Protein AF-A0AAE1XCC2-F1 (afdb_monomer_lite)

InterPro domains:
  IPR003653 Ulp1 protease family, C-terminal catalytic domain [PF02902] (139-234)
  IPR003653 Ulp1 protease family, C-terminal catalytic domain [PS50600] (73-233)
  IPR038765 Papain-like cysteine peptidase superfamily [SSF54001] (73-277)
  IPR044613 NEDD8-specific protease 1/2-like [PTHR46468] (67-279)

Sequence (280 aa):
MNIWGRKIYFADYIRSGFEALSIVLSATFPHFLSDSYNCCLFLDMCSLLVSSAKDLALHGRTSKAESCTSKQQSYWLTDLDILSGPYFLNDRIIELYFSYLTSCYPSEDILLIPPSIAFWIKECPDISSLKDFVKPLHLPRRKLIIFPINDNADVSMAEGGSHWSLLAFERNANVFVHHDSSGGINSAHAKRVYRAVISYTASDAKYVECSSTPRQENGYDCGLYVTAIARVICEWYQNDGPKGTDDLWFAAIKEQITPSHVSKMRNDILELVRSLMSKQ

Foldseek 3Di:
DDDDDPDDVVVVLVVVLVVLVVVLCVLQCVPCCVDPVSVVVVVVVVVVVVVVVVVPDDDDDDVVVVVVVVVVVVVVVVLLVQLVDLAARFQSLLQSLLSVLCSVQVDPQEEEARQSLLVCLLQVPDLVVLCVSCVVVQQQRHQKYKYWFFPDNDPVDDRDGQAIWMWMAGQVLLEIETAFLAFCPRVVSSVSSCVSCCVVHPVPRYYYYDPLHHHAPDRHLRSLSSSLVVNLQSVCCRPPNPPDSPDHSSVVNNVQDDNVNSNCVSVVSSVVVVVSVVSD

Secondary structure (DSSP, 8-state):
-----SSHHHHHHHHHHHHHHHHHHHHH-TTGGG-HHHHHHHHHHHHHHHHHHHTT--S--SHHHHHHHHHHHHHHHHHHHGGGTT----HHHHHHHHHHHHHHS--TTEEE--HHHHHHHHH-S-HHHHHHHHGGGTTTT-SEEEEEEE----TT-TT--S-EEEEEEETTTTEEEEE-TTSSTTHHHHHHHHHHHHHHH-TTPEEEE-TTPPPPSSSS-HHHHHHHHHHHHHHHHHHT--SSSS--THHHHHHH--HHHHHHHHHHHHHHHHHHHTT-

Structure (mmCIF, N/CA/C/O backbone):
data_AF-A0AAE1XCC2-F1
#
_entry.id   AF-A0AAE1XCC2-F1
#
loop_
_atom_site.group_PDB
_atom_site.id
_atom_site.type_symbol
_atom_site.label_atom_id
_atom_site.label_alt_id
_atom_site.label_comp_id
_atom_site.label_asym_id
_atom_site.label_entity_id
_atom_site.label_seq_id
_atom_site.pdbx_PDB_ins_code
_atom_site.Cartn_x
_atom_site.Cartn_y
_atom_site.Cartn_z
_atom_site.occupancy
_atom_site.B_iso_or_equiv
_atom_site.auth_seq_id
_atom_site.auth_comp_id
_atom_site.auth_asym_id
_atom_site.auth_atom_id
_atom_site.pdbx_PDB_model_num
ATOM 1 N N . MET A 1 1 ? 14.420 -39.218 -12.041 1.00 27.70 1 MET A N 1
ATOM 2 C CA . MET A 1 1 ? 15.646 -39.376 -11.234 1.00 27.70 1 MET A CA 1
ATOM 3 C C . MET A 1 1 ? 16.112 -37.976 -10.866 1.00 27.70 1 MET A C 1
ATOM 5 O O . MET A 1 1 ? 16.276 -37.150 -11.751 1.00 27.70 1 MET A O 1
ATOM 9 N N . ASN A 1 2 ? 16.118 -37.692 -9.566 1.00 29.23 2 ASN A N 1
ATOM 10 C CA . ASN A 1 2 ? 16.210 -36.363 -8.958 1.00 29.23 2 ASN A CA 1
ATOM 11 C C . ASN A 1 2 ? 17.591 -35.725 -9.126 1.00 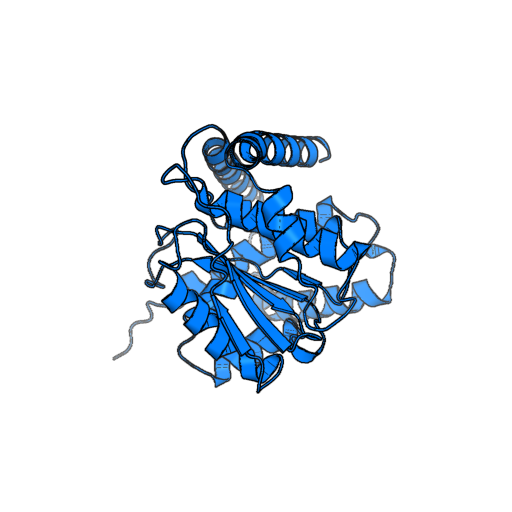29.23 2 ASN A C 1
ATOM 13 O O . ASN A 1 2 ? 18.585 -36.381 -8.829 1.00 29.23 2 ASN A O 1
ATOM 17 N N . ILE A 1 3 ? 17.639 -34.430 -9.456 1.00 22.38 3 ILE A N 1
ATOM 18 C CA . ILE A 1 3 ? 18.789 -33.567 -9.155 1.00 22.38 3 ILE A CA 1
ATOM 19 C C . ILE A 1 3 ? 18.259 -32.248 -8.578 1.00 22.38 3 ILE A C 1
ATOM 21 O O . ILE A 1 3 ? 17.428 -31.557 -9.162 1.00 22.38 3 ILE A O 1
ATOM 25 N N . TRP A 1 4 ? 18.708 -31.976 -7.361 1.00 23.94 4 TRP A N 1
ATOM 26 C CA . TRP A 1 4 ? 18.334 -30.896 -6.461 1.00 23.94 4 TRP A CA 1
ATOM 27 C C . TRP A 1 4 ? 18.784 -29.522 -6.978 1.00 23.94 4 TRP A C 1
ATOM 29 O O . TRP A 1 4 ? 19.972 -29.223 -6.931 1.00 23.94 4 TRP A O 1
ATOM 39 N N . GLY A 1 5 ? 17.853 -28.669 -7.423 1.00 25.73 5 GLY A N 1
ATOM 40 C CA . GLY A 1 5 ? 18.210 -27.365 -8.011 1.00 25.73 5 GLY A CA 1
ATOM 41 C C . GLY A 1 5 ? 17.351 -26.150 -7.640 1.00 25.73 5 GLY A C 1
ATOM 42 O O . GLY A 1 5 ? 17.530 -25.106 -8.252 1.00 25.73 5 GLY A O 1
ATOM 43 N N . ARG A 1 6 ? 16.405 -26.225 -6.689 1.00 30.14 6 ARG A N 1
ATOM 44 C CA . ARG A 1 6 ? 15.471 -25.101 -6.417 1.00 30.14 6 ARG A CA 1
ATOM 45 C C . ARG A 1 6 ? 15.066 -24.926 -4.945 1.00 30.14 6 ARG A C 1
ATOM 47 O O . ARG A 1 6 ? 13.883 -24.888 -4.632 1.00 30.14 6 ARG A O 1
ATOM 54 N N . LYS A 1 7 ? 16.028 -24.834 -4.020 1.00 25.28 7 LYS A N 1
ATOM 55 C CA . LYS A 1 7 ? 15.740 -24.478 -2.607 1.00 25.28 7 LYS A CA 1
ATOM 56 C C . LYS A 1 7 ? 16.524 -23.281 -2.052 1.00 25.28 7 LYS A C 1
ATOM 58 O O . LYS A 1 7 ? 16.228 -22.852 -0.947 1.00 25.28 7 LYS A O 1
ATOM 63 N N . ILE A 1 8 ? 17.482 -22.726 -2.796 1.00 28.81 8 ILE A N 1
ATOM 64 C CA . ILE A 1 8 ? 18.438 -21.749 -2.240 1.00 28.81 8 ILE A CA 1
ATOM 65 C C . ILE A 1 8 ? 17.887 -20.308 -2.263 1.00 28.81 8 ILE A C 1
ATOM 67 O O . ILE A 1 8 ? 18.024 -19.595 -1.278 1.00 28.81 8 ILE A O 1
ATOM 71 N N . TYR A 1 9 ? 17.131 -19.911 -3.291 1.00 35.62 9 TYR A N 1
ATOM 72 C CA . TYR A 1 9 ? 16.679 -18.516 -3.439 1.00 35.62 9 TYR A CA 1
ATOM 73 C C . TYR A 1 9 ? 15.636 -18.045 -2.406 1.00 35.62 9 TYR A C 1
ATOM 75 O O . TYR A 1 9 ? 15.618 -16.875 -2.042 1.00 35.62 9 TYR A O 1
ATOM 83 N N . PHE A 1 10 ? 14.793 -18.943 -1.885 1.00 34.97 10 PHE A N 1
ATOM 84 C CA . PHE A 1 10 ? 13.753 -18.582 -0.909 1.00 34.97 10 PHE A CA 1
ATOM 85 C C . PHE A 1 10 ? 14.328 -18.296 0.486 1.00 34.97 10 PHE A C 1
ATOM 87 O O . PHE A 1 10 ? 13.874 -17.386 1.175 1.00 34.97 10 PHE A O 1
ATOM 94 N N . ALA A 1 11 ? 15.360 -19.045 0.890 1.00 29.45 11 ALA A N 1
ATOM 95 C CA . ALA A 1 11 ? 16.035 -18.827 2.165 1.00 29.45 11 ALA A CA 1
ATOM 96 C C . ALA A 1 11 ? 16.808 -17.501 2.169 1.00 29.45 11 ALA A C 1
ATOM 98 O O . ALA A 1 11 ? 16.782 -16.801 3.175 1.00 29.45 11 ALA A O 1
ATOM 99 N N . ASP A 1 12 ? 17.427 -17.127 1.046 1.00 32.91 12 ASP A N 1
ATOM 100 C CA . ASP A 1 12 ? 18.158 -15.862 0.917 1.00 32.91 12 ASP A CA 1
ATOM 101 C C . ASP A 1 12 ? 17.214 -14.643 0.864 1.00 32.91 12 ASP A C 1
ATOM 103 O O . ASP A 1 12 ? 17.524 -13.607 1.450 1.00 32.91 12 ASP A O 1
ATOM 107 N N . TYR A 1 13 ? 16.024 -14.782 0.262 1.00 35.38 13 TYR A N 1
ATOM 108 C CA . TYR A 1 13 ? 14.991 -13.733 0.237 1.00 35.38 13 TYR A CA 1
ATOM 109 C C . TYR A 1 13 ? 14.378 -13.476 1.625 1.00 35.38 13 TYR A C 1
ATOM 111 O O . TYR A 1 13 ? 14.283 -12.333 2.071 1.00 35.38 13 TYR A O 1
ATOM 119 N N . ILE A 1 14 ? 14.047 -14.548 2.357 1.00 36.34 14 ILE A N 1
ATOM 120 C CA . ILE A 1 14 ? 13.605 -14.483 3.759 1.00 36.34 14 ILE A CA 1
ATOM 121 C C . ILE A 1 14 ? 14.726 -13.896 4.631 1.00 36.34 14 ILE A C 1
ATOM 123 O O . ILE A 1 14 ? 14.497 -12.966 5.398 1.00 36.34 14 ILE A O 1
ATOM 127 N N . ARG A 1 15 ? 15.963 -14.378 4.484 1.00 34.25 15 ARG A N 1
ATOM 128 C CA . ARG A 1 15 ? 17.111 -13.907 5.270 1.00 34.25 15 ARG A CA 1
ATOM 129 C C . ARG A 1 15 ? 17.403 -12.421 5.064 1.00 34.25 15 ARG A C 1
ATOM 131 O O . ARG A 1 15 ? 17.670 -11.737 6.045 1.00 34.25 15 ARG A O 1
ATOM 138 N N . SER A 1 16 ? 17.297 -11.916 3.834 1.00 39.81 16 SER A N 1
ATOM 139 C CA . SER A 1 16 ? 17.490 -10.492 3.533 1.00 39.81 16 SER A CA 1
ATOM 140 C C . SER A 1 16 ? 16.445 -9.605 4.220 1.00 39.81 16 SER A C 1
ATOM 142 O O . SER A 1 16 ? 16.810 -8.569 4.771 1.00 39.81 16 SER A O 1
ATOM 144 N N . GLY A 1 17 ? 15.169 -10.015 4.237 1.00 40.47 17 GLY A N 1
ATOM 145 C CA . GLY A 1 17 ? 14.106 -9.287 4.945 1.00 40.47 17 GLY A CA 1
ATOM 146 C C . GLY A 1 17 ? 14.252 -9.353 6.471 1.00 40.47 17 GLY A C 1
ATOM 147 O O . GLY A 1 17 ? 14.104 -8.350 7.163 1.00 40.47 17 GLY A O 1
ATOM 148 N N . PHE A 1 18 ? 14.635 -10.512 7.017 1.00 39.81 18 PHE A N 1
ATOM 149 C CA . PHE A 1 18 ? 14.846 -10.680 8.460 1.00 39.81 18 PHE A CA 1
ATOM 150 C C . PHE A 1 18 ? 16.089 -9.940 8.986 1.00 39.81 18 PHE A C 1
ATOM 152 O O . PHE A 1 18 ? 16.044 -9.385 10.084 1.00 39.81 18 PHE A O 1
ATOM 159 N N . GLU A 1 19 ? 17.189 -9.891 8.226 1.00 38.03 19 GLU A N 1
ATOM 160 C CA . GLU A 1 19 ? 18.386 -9.127 8.608 1.00 38.03 19 GLU A CA 1
ATOM 161 C C . GLU A 1 19 ? 18.141 -7.609 8.497 1.00 38.03 19 GLU A C 1
ATOM 163 O O . GLU A 1 19 ? 18.561 -6.867 9.385 1.00 38.03 19 GLU A O 1
ATOM 168 N N . ALA A 1 20 ? 17.380 -7.145 7.497 1.00 37.56 20 ALA A N 1
ATOM 169 C CA . ALA A 1 20 ? 16.953 -5.746 7.400 1.00 37.56 20 ALA A CA 1
ATOM 170 C C . ALA A 1 20 ? 16.062 -5.332 8.587 1.00 37.56 20 ALA A C 1
ATOM 172 O O . ALA A 1 20 ? 16.316 -4.305 9.219 1.00 37.56 20 ALA A O 1
ATOM 173 N N . LEU A 1 21 ? 15.093 -6.173 8.969 1.00 36.50 21 LEU A N 1
ATOM 174 C CA . LEU A 1 21 ? 14.223 -5.939 10.126 1.00 36.50 21 LEU A CA 1
ATOM 175 C C . LEU A 1 21 ? 15.010 -5.938 11.451 1.00 36.50 21 LEU A C 1
ATOM 177 O O . LEU A 1 21 ? 14.773 -5.098 12.318 1.00 36.50 21 LEU A O 1
ATOM 181 N N . SER A 1 22 ? 15.997 -6.830 11.595 1.00 36.00 22 SER A N 1
ATOM 182 C CA . SER A 1 22 ? 16.879 -6.882 12.768 1.00 36.00 22 SER A CA 1
ATOM 183 C C . SER A 1 22 ? 17.756 -5.633 12.900 1.00 36.00 22 SER A C 1
ATOM 185 O O . SER A 1 22 ? 17.983 -5.168 14.017 1.00 36.00 22 SER A O 1
ATOM 187 N N . ILE A 1 23 ? 18.253 -5.078 11.791 1.00 38.34 23 ILE A N 1
ATOM 188 C CA . ILE A 1 23 ? 19.101 -3.875 11.789 1.00 38.34 23 ILE A CA 1
ATOM 189 C C . ILE A 1 23 ? 18.271 -2.628 12.121 1.00 38.34 23 ILE A C 1
ATOM 191 O O . ILE A 1 23 ? 18.689 -1.814 12.944 1.00 38.34 23 ILE A O 1
ATOM 195 N N . VAL A 1 24 ? 17.068 -2.509 11.551 1.00 36.28 24 VAL A N 1
ATOM 196 C CA . VAL A 1 24 ? 16.165 -1.373 11.795 1.00 36.28 24 VAL A CA 1
ATOM 197 C C . VAL A 1 24 ? 15.632 -1.379 13.231 1.00 36.28 24 VAL A C 1
ATOM 199 O O . VAL A 1 24 ? 15.627 -0.336 13.885 1.00 36.28 24 VAL A O 1
ATOM 202 N N . LEU A 1 25 ? 15.258 -2.537 13.779 1.00 34.22 25 LEU A N 1
ATOM 203 C CA . LEU A 1 25 ? 14.781 -2.632 15.166 1.00 34.22 25 LEU A CA 1
ATOM 204 C C . LEU A 1 25 ? 15.894 -2.354 16.189 1.00 34.22 25 LEU A C 1
ATOM 206 O O . LEU A 1 25 ? 15.653 -1.656 17.174 1.00 34.22 25 LEU A O 1
ATOM 210 N N . SER A 1 26 ? 17.123 -2.811 15.920 1.00 37.00 26 SER A N 1
ATOM 211 C CA . SER A 1 26 ? 18.283 -2.553 16.793 1.00 37.00 26 SER A CA 1
ATOM 212 C C . SER A 1 26 ? 18.703 -1.079 16.803 1.00 37.00 26 SER A C 1
ATOM 214 O O . SER A 1 26 ? 19.179 -0.583 17.821 1.00 37.00 26 SER A O 1
ATOM 216 N N . ALA A 1 27 ? 18.517 -0.372 15.684 1.00 36.09 27 ALA A N 1
ATOM 217 C CA . ALA A 1 27 ? 18.861 1.043 15.553 1.00 36.09 27 ALA A CA 1
ATOM 218 C C . ALA A 1 27 ? 17.778 1.991 16.102 1.00 36.09 27 ALA A C 1
ATOM 220 O O . ALA A 1 27 ? 18.092 3.111 16.499 1.00 36.09 27 ALA A O 1
ATOM 221 N N . THR A 1 28 ? 16.511 1.560 16.133 1.00 33.84 28 THR A N 1
ATOM 222 C CA . THR A 1 28 ? 15.377 2.448 16.454 1.00 33.84 28 THR A CA 1
ATOM 223 C C . THR A 1 28 ? 14.918 2.338 17.915 1.00 33.84 28 THR A C 1
ATOM 225 O O . THR A 1 28 ? 14.395 3.307 18.458 1.00 33.84 28 THR A O 1
ATOM 228 N N . PHE A 1 29 ? 15.155 1.206 18.595 1.00 36.56 29 PHE A N 1
ATOM 229 C CA . PHE A 1 29 ? 14.724 1.011 19.986 1.00 36.56 29 PHE A CA 1
ATOM 230 C C . PHE A 1 29 ? 15.809 0.371 20.877 1.00 36.56 29 PHE A C 1
ATOM 232 O O . PHE A 1 29 ? 15.717 -0.812 21.213 1.00 36.56 29 PHE A O 1
ATOM 239 N N . PRO A 1 30 ? 16.798 1.140 21.373 1.00 37.31 30 PRO A N 1
ATOM 240 C CA . PRO A 1 30 ? 17.795 0.621 22.319 1.00 37.31 30 PRO A CA 1
ATOM 241 C C . PRO A 1 30 ? 17.185 0.153 23.657 1.00 37.31 30 PRO A C 1
ATOM 243 O O . PRO A 1 30 ? 17.797 -0.637 24.373 1.00 37.31 30 PRO A O 1
ATOM 246 N N . HIS A 1 31 ? 15.959 0.586 23.980 1.00 36.62 31 HIS A N 1
ATOM 247 C CA . HIS A 1 31 ? 15.223 0.193 25.188 1.00 36.62 31 HIS A CA 1
ATOM 248 C C . HIS A 1 31 ? 14.167 -0.908 24.970 1.00 36.62 31 HIS A C 1
ATOM 250 O O . HIS A 1 31 ? 13.568 -1.358 25.940 1.00 36.62 31 HIS A O 1
ATOM 256 N N . PHE A 1 32 ? 13.969 -1.430 23.749 1.00 34.25 32 PHE A N 1
ATOM 257 C CA . PHE A 1 32 ? 13.065 -2.581 23.529 1.00 34.25 32 PHE A CA 1
ATOM 258 C C . PHE A 1 32 ? 13.530 -3.845 24.278 1.00 34.25 32 PHE A C 1
ATOM 260 O O . PHE A 1 32 ? 12.746 -4.745 24.563 1.00 34.25 32 PHE A O 1
ATOM 267 N N . LEU A 1 33 ? 14.819 -3.888 24.627 1.00 36.56 33 LEU A N 1
ATOM 268 C CA . LEU A 1 33 ? 15.466 -4.957 25.383 1.00 36.56 33 LEU A CA 1
ATOM 269 C C . LEU A 1 33 ? 15.285 -4.846 26.908 1.00 36.56 33 LEU A C 1
ATOM 271 O O . LEU A 1 33 ? 15.743 -5.739 27.619 1.00 36.56 33 LEU A O 1
ATOM 275 N N . SER A 1 34 ? 14.644 -3.792 27.436 1.00 33.03 34 SER A N 1
ATOM 276 C CA . SER A 1 34 ? 14.437 -3.653 28.888 1.00 33.03 34 SER A CA 1
ATOM 277 C C . SER A 1 34 ? 13.138 -4.272 29.404 1.00 33.03 34 SER A C 1
ATOM 279 O O . SER A 1 34 ? 13.005 -4.440 30.614 1.00 33.03 34 SER A O 1
ATOM 281 N N . ASP A 1 35 ? 12.201 -4.642 28.524 1.00 33.22 35 ASP A N 1
ATOM 282 C CA . ASP A 1 35 ? 10.957 -5.306 28.923 1.00 33.22 35 ASP A CA 1
ATOM 283 C C . ASP A 1 35 ? 11.080 -6.830 28.796 1.00 33.22 35 ASP A C 1
ATOM 285 O O . ASP A 1 35 ? 11.068 -7.417 27.710 1.00 33.22 35 ASP A O 1
ATOM 289 N N . SER A 1 36 ? 11.209 -7.480 29.954 1.00 34.19 36 SER A N 1
ATOM 290 C CA . SER A 1 36 ? 11.477 -8.920 30.106 1.00 34.19 36 SER A CA 1
ATOM 291 C C . SER A 1 36 ? 10.480 -9.844 29.387 1.00 34.19 36 SER A C 1
ATOM 293 O O . SER A 1 36 ? 10.844 -10.961 29.024 1.00 34.19 36 SER A O 1
ATOM 295 N N . TYR A 1 37 ? 9.259 -9.380 29.104 1.00 33.31 37 TYR A N 1
ATOM 296 C CA . TYR A 1 37 ? 8.235 -10.157 28.394 1.00 33.31 37 TYR A CA 1
ATOM 297 C C . TYR A 1 37 ? 8.391 -10.139 26.862 1.00 33.31 37 TYR A C 1
ATOM 299 O O . TYR A 1 37 ? 8.194 -11.174 26.223 1.00 33.31 37 TYR A O 1
ATOM 307 N N . ASN A 1 38 ? 8.809 -9.015 26.267 1.00 33.53 38 ASN A N 1
ATOM 308 C CA . ASN A 1 38 ? 9.037 -8.908 24.816 1.00 33.53 38 ASN A CA 1
ATOM 309 C C . ASN A 1 38 ? 10.391 -9.501 24.399 1.00 33.53 38 ASN A C 1
ATOM 311 O O . ASN A 1 38 ? 10.525 -10.039 23.300 1.00 33.53 38 ASN A O 1
ATOM 315 N N . CYS A 1 39 ? 11.370 -9.480 25.308 1.00 30.86 39 CYS A N 1
ATOM 316 C CA . CYS A 1 39 ? 12.681 -10.086 25.099 1.00 30.86 39 CYS A CA 1
ATOM 317 C C . CYS A 1 39 ? 12.592 -11.620 24.991 1.00 30.86 39 CYS A C 1
ATOM 319 O O . CYS A 1 39 ? 13.207 -12.201 24.103 1.00 30.86 39 CYS A O 1
ATOM 321 N N . CYS A 1 40 ? 11.765 -12.285 25.809 1.00 29.16 40 CYS A N 1
ATOM 322 C CA . CYS A 1 40 ? 11.604 -13.744 25.755 1.00 29.16 40 CYS A CA 1
ATOM 323 C C . CYS A 1 40 ? 10.880 -14.225 24.489 1.00 29.16 40 CYS A C 1
ATOM 325 O O . CYS A 1 40 ? 11.325 -15.185 23.877 1.00 29.16 40 CYS A O 1
ATOM 327 N N . LEU A 1 41 ? 9.829 -13.535 24.028 1.00 34.44 41 LEU A N 1
ATOM 328 C CA . LEU A 1 41 ? 9.127 -13.903 22.789 1.00 34.44 41 LEU A CA 1
ATOM 329 C C . LEU A 1 41 ? 10.000 -13.709 21.539 1.00 34.44 41 LEU A C 1
ATOM 331 O O . LEU A 1 41 ? 9.988 -14.552 20.643 1.00 34.44 41 LEU A O 1
ATOM 335 N N . PHE A 1 42 ? 10.794 -12.635 21.493 1.00 37.09 42 PHE A N 1
ATOM 336 C CA . PHE A 1 42 ? 11.747 -12.382 20.411 1.00 37.09 42 PHE A CA 1
ATOM 337 C C . PHE A 1 42 ? 12.937 -13.353 20.460 1.00 37.09 42 PHE A C 1
ATOM 339 O O . PHE A 1 42 ? 13.308 -13.915 19.433 1.00 37.09 42 PHE A O 1
ATOM 346 N N . LEU A 1 43 ? 13.487 -13.635 21.648 1.00 34.84 43 LEU A N 1
ATOM 347 C CA . LEU A 1 43 ? 14.558 -14.618 21.832 1.00 34.84 43 LEU A CA 1
ATOM 348 C C . LEU A 1 43 ? 14.090 -16.057 21.610 1.00 34.84 43 LEU A C 1
ATOM 350 O O . LEU A 1 43 ? 14.899 -16.848 21.149 1.00 34.84 43 LEU A O 1
ATOM 354 N N . ASP A 1 44 ? 12.828 -16.407 21.856 1.00 32.50 44 ASP A N 1
ATOM 355 C CA . ASP A 1 44 ? 12.277 -17.733 21.548 1.00 32.50 44 ASP A CA 1
ATOM 356 C C . ASP A 1 44 ? 12.019 -17.903 20.048 1.00 32.50 44 ASP A C 1
ATOM 358 O O . ASP A 1 44 ? 12.327 -18.951 19.476 1.00 32.50 44 ASP A O 1
ATOM 362 N N . MET A 1 45 ? 11.567 -16.845 19.366 1.00 33.66 45 MET A N 1
ATOM 363 C CA . MET A 1 45 ? 11.431 -16.844 17.907 1.00 33.66 45 MET A CA 1
ATOM 364 C C . MET A 1 45 ? 12.805 -16.881 17.217 1.00 33.66 45 MET A C 1
ATOM 366 O O . MET A 1 45 ? 13.009 -17.633 16.263 1.00 33.66 45 MET A O 1
ATOM 370 N N . CYS A 1 46 ? 13.785 -16.144 17.748 1.00 32.69 46 CYS A N 1
ATOM 371 C CA . CYS A 1 46 ? 15.172 -16.196 17.303 1.00 32.69 46 CYS A CA 1
ATOM 372 C C . CYS A 1 46 ? 15.872 -17.505 17.705 1.00 32.69 46 CYS A C 1
ATOM 374 O O . CYS A 1 46 ? 16.663 -18.004 16.916 1.00 32.69 46 CYS A O 1
ATOM 376 N N . SER A 1 47 ? 15.607 -18.107 18.869 1.00 31.33 47 SER A N 1
ATOM 377 C CA . SER A 1 47 ? 16.297 -19.322 19.338 1.00 31.33 47 SER A CA 1
ATOM 378 C C . SER A 1 47 ? 15.782 -20.590 18.661 1.00 31.33 47 SER A C 1
ATOM 380 O O . SER A 1 47 ? 16.597 -21.450 18.325 1.00 31.33 47 SER A O 1
ATOM 382 N N . LEU A 1 48 ? 14.485 -20.674 18.347 1.00 32.97 48 LEU A N 1
ATOM 383 C CA . LEU A 1 48 ? 13.920 -21.760 17.539 1.00 32.97 48 LEU A CA 1
ATOM 384 C C . LEU A 1 48 ? 14.430 -21.716 16.086 1.00 32.97 48 LEU A C 1
ATOM 386 O O . LEU A 1 48 ? 14.713 -22.762 15.502 1.00 32.97 48 LEU A O 1
ATOM 390 N N . LEU A 1 49 ? 14.647 -20.521 15.521 1.00 34.75 49 LEU A N 1
ATOM 391 C CA . LEU A 1 49 ? 15.200 -20.352 14.168 1.00 34.75 49 LEU A CA 1
ATOM 392 C C . LEU A 1 49 ? 16.735 -20.474 14.126 1.00 34.75 49 LEU A C 1
ATOM 394 O O . LEU A 1 49 ? 17.294 -21.033 13.182 1.00 34.75 49 LEU A O 1
ATOM 398 N N . VAL A 1 50 ? 17.431 -20.043 15.181 1.00 34.62 50 VAL A N 1
ATOM 399 C CA . VAL A 1 50 ? 18.879 -20.231 15.345 1.00 34.62 50 VAL A CA 1
ATOM 400 C C . VAL A 1 50 ? 19.214 -21.686 15.670 1.00 34.62 50 VAL A C 1
ATOM 402 O O . VAL A 1 50 ? 20.266 -22.146 15.243 1.00 34.62 50 VAL A O 1
ATOM 405 N N . SER A 1 51 ? 18.344 -22.451 16.337 1.00 29.77 51 SER A N 1
ATOM 406 C CA . SER A 1 51 ? 18.559 -23.892 16.538 1.00 29.77 51 SER A CA 1
ATOM 407 C C . SER A 1 51 ? 18.574 -24.652 15.210 1.00 29.77 51 SER A C 1
ATOM 409 O O . SER A 1 51 ? 19.417 -25.522 15.029 1.00 29.77 51 SER A O 1
ATOM 411 N N . SER A 1 52 ? 17.731 -24.272 14.242 1.00 31.42 52 SER A N 1
ATOM 412 C CA . SER A 1 52 ? 17.764 -24.869 12.899 1.00 31.42 52 SER A CA 1
ATOM 413 C C . SER A 1 52 ? 18.982 -24.433 12.067 1.00 31.42 52 SER A C 1
ATOM 415 O O . SER A 1 52 ? 19.340 -25.119 11.111 1.00 31.42 52 SER A O 1
ATOM 417 N N . ALA A 1 53 ? 19.621 -23.306 12.405 1.00 31.53 53 ALA A N 1
ATOM 418 C CA . ALA A 1 53 ? 20.797 -22.775 11.705 1.00 31.53 53 ALA A CA 1
ATOM 419 C C . ALA A 1 53 ? 22.138 -23.087 12.406 1.00 31.53 53 ALA A C 1
ATOM 421 O O . ALA A 1 53 ? 23.201 -22.962 11.790 1.00 31.53 53 ALA A O 1
ATOM 422 N N . LYS A 1 54 ? 22.111 -23.484 13.685 1.00 31.94 54 LYS A N 1
ATOM 423 C CA . LYS A 1 54 ? 23.294 -23.862 14.475 1.00 31.94 54 LYS A CA 1
ATOM 424 C C . LYS A 1 54 ? 23.812 -25.254 14.126 1.00 31.94 54 LYS A C 1
ATOM 426 O O . LYS A 1 54 ? 25.026 -25.438 14.156 1.00 31.94 54 LYS A O 1
ATOM 431 N N . ASP A 1 55 ? 22.953 -26.163 13.673 1.00 30.30 55 ASP A N 1
ATOM 432 C CA . ASP A 1 55 ? 23.383 -27.505 13.247 1.00 30.30 55 ASP A CA 1
ATOM 433 C C . ASP A 1 55 ? 24.210 -27.506 11.944 1.00 30.30 55 ASP A C 1
ATOM 435 O O . ASP A 1 55 ? 24.843 -28.503 11.608 1.00 30.30 55 ASP A O 1
ATOM 439 N N . LEU A 1 56 ? 24.284 -26.375 11.231 1.00 34.88 56 LEU A N 1
ATOM 440 C CA . LEU A 1 56 ? 25.043 -26.225 9.980 1.00 34.88 56 LEU A CA 1
ATOM 441 C C . LEU A 1 56 ? 26.305 -25.357 10.097 1.00 34.88 56 LEU A C 1
ATOM 443 O O . LEU A 1 56 ? 26.960 -25.094 9.088 1.00 34.88 56 LEU A O 1
ATOM 447 N N . ALA A 1 57 ? 26.667 -24.879 11.291 1.00 33.84 57 ALA A N 1
ATOM 448 C CA . ALA A 1 57 ? 27.752 -23.908 11.421 1.00 33.84 57 ALA A CA 1
ATOM 449 C C . ALA A 1 57 ? 28.613 -24.079 12.672 1.00 33.84 57 ALA A C 1
ATOM 451 O O . ALA A 1 57 ? 28.891 -23.120 13.391 1.00 33.84 57 ALA A O 1
ATOM 452 N N . LEU A 1 58 ? 29.125 -25.285 12.874 1.00 35.84 58 LEU A N 1
ATOM 453 C CA . LEU A 1 58 ? 30.403 -25.454 13.551 1.00 35.84 58 LEU A CA 1
ATOM 454 C C . LEU A 1 58 ? 31.483 -25.497 12.467 1.00 35.84 58 LEU A C 1
ATOM 456 O O . LEU A 1 58 ? 31.580 -26.495 11.762 1.00 35.84 58 LEU A O 1
ATOM 460 N N . HIS A 1 59 ? 32.237 -24.393 12.358 1.00 34.44 59 HIS A N 1
ATOM 461 C CA . HIS A 1 59 ? 33.583 -24.187 11.775 1.00 34.44 59 HIS A CA 1
ATOM 462 C C . HIS A 1 59 ? 33.667 -22.956 10.841 1.00 34.44 59 HIS A C 1
ATOM 464 O O . HIS A 1 59 ? 33.290 -23.001 9.675 1.00 34.44 59 HIS A O 1
ATOM 470 N N . GLY A 1 60 ? 34.233 -21.858 11.371 1.00 41.66 60 GLY A N 1
ATOM 471 C CA . GLY A 1 60 ? 34.830 -20.750 10.603 1.00 41.66 60 GLY A CA 1
ATOM 472 C C . GLY A 1 60 ? 33.965 -19.494 10.410 1.00 41.66 60 GLY A C 1
ATOM 473 O O . GLY A 1 60 ? 33.346 -19.325 9.362 1.00 41.66 60 GLY A O 1
ATOM 474 N N . ARG A 1 61 ? 33.945 -18.565 11.380 1.00 46.50 61 ARG A N 1
ATOM 475 C CA . ARG A 1 61 ? 33.247 -17.264 11.265 1.00 46.50 61 ARG A CA 1
ATOM 476 C C . ARG A 1 61 ? 34.035 -16.122 11.919 1.00 46.50 61 ARG A C 1
ATOM 478 O O . ARG A 1 61 ? 33.924 -15.938 13.121 1.00 46.50 61 ARG A O 1
ATOM 485 N N . THR A 1 62 ? 34.751 -15.336 11.115 1.00 44.75 62 THR A N 1
ATOM 486 C CA . THR A 1 62 ? 35.067 -13.917 11.403 1.00 44.75 62 THR A CA 1
ATOM 487 C C . THR A 1 62 ? 35.135 -13.117 10.094 1.00 44.75 62 THR A C 1
ATOM 489 O O . THR A 1 62 ? 34.312 -12.236 9.876 1.00 44.75 62 THR A O 1
ATOM 492 N N . SER A 1 63 ? 35.965 -13.528 9.130 1.00 37.78 63 SER A N 1
ATOM 493 C CA . SER A 1 63 ? 36.156 -12.820 7.842 1.00 37.78 63 SER A CA 1
ATOM 494 C C . SER A 1 63 ? 34.922 -12.760 6.924 1.00 37.78 63 SER A C 1
ATOM 496 O O . SER A 1 63 ? 34.774 -11.853 6.105 1.00 37.78 63 SER A O 1
ATOM 498 N N . LYS A 1 64 ? 34.006 -13.727 7.047 1.00 35.16 64 LYS A N 1
ATOM 499 C CA . LYS A 1 64 ? 32.802 -13.819 6.204 1.00 35.16 64 LYS A CA 1
ATOM 500 C C . LYS A 1 64 ? 31.698 -12.840 6.625 1.00 35.16 64 LYS A C 1
ATOM 502 O O . LYS A 1 64 ? 30.885 -12.470 5.787 1.00 35.16 64 LYS A O 1
ATOM 507 N N . ALA A 1 65 ? 31.672 -12.438 7.899 1.00 33.47 65 ALA A N 1
ATOM 508 C CA . ALA A 1 65 ? 30.684 -11.499 8.428 1.00 33.47 65 ALA A CA 1
ATOM 509 C C . ALA A 1 65 ? 31.009 -10.061 7.996 1.00 33.47 65 ALA A C 1
ATOM 511 O O . ALA A 1 65 ? 30.158 -9.395 7.421 1.00 33.47 65 ALA A O 1
ATOM 512 N N . GLU A 1 66 ? 32.266 -9.631 8.142 1.00 34.81 66 GLU A N 1
ATOM 513 C CA . GLU A 1 66 ? 32.728 -8.296 7.723 1.00 34.81 66 GLU A CA 1
ATOM 514 C C . GLU A 1 66 ? 32.573 -8.068 6.209 1.00 34.81 66 GLU A C 1
ATOM 516 O O . GLU A 1 66 ? 32.122 -7.008 5.775 1.00 34.81 66 GLU A O 1
ATOM 521 N N . SER A 1 67 ? 32.863 -9.088 5.390 1.00 34.12 67 SER A N 1
ATOM 522 C CA . SER A 1 67 ? 32.627 -9.036 3.939 1.00 34.12 67 SER A CA 1
ATOM 523 C C . SER A 1 67 ? 31.142 -8.984 3.559 1.00 34.12 67 SER A C 1
ATOM 525 O O . SER A 1 67 ? 30.828 -8.556 2.447 1.00 34.12 67 SER A O 1
ATOM 527 N N . CYS A 1 68 ? 30.239 -9.472 4.412 1.00 36.09 68 CYS A N 1
ATOM 528 C CA . CYS A 1 68 ? 28.800 -9.401 4.171 1.00 36.09 68 CYS A CA 1
ATOM 529 C C . CYS A 1 68 ? 28.290 -7.990 4.474 1.00 36.09 68 CYS A C 1
ATOM 531 O O . CYS A 1 68 ? 27.598 -7.403 3.647 1.00 36.09 68 CYS A O 1
ATOM 533 N N . THR A 1 69 ? 28.730 -7.411 5.595 1.00 40.06 69 THR A N 1
ATOM 534 C CA . THR A 1 69 ? 28.379 -6.048 6.008 1.00 40.06 69 THR A CA 1
ATOM 535 C C . THR A 1 69 ? 28.832 -5.004 4.989 1.00 40.06 69 THR A C 1
ATOM 537 O O . THR A 1 69 ? 28.042 -4.148 4.603 1.00 40.06 69 THR A O 1
ATOM 540 N N . SER A 1 70 ? 30.066 -5.099 4.478 1.00 38.31 70 SER A N 1
ATOM 541 C CA . SER A 1 70 ? 30.573 -4.159 3.466 1.00 38.31 70 SER A CA 1
ATOM 542 C C . SER A 1 70 ? 29.834 -4.266 2.127 1.00 38.31 70 SER A C 1
ATOM 544 O O . SER A 1 70 ? 29.524 -3.249 1.506 1.00 38.31 70 SER A O 1
ATOM 546 N N . LYS A 1 71 ? 29.474 -5.485 1.702 1.00 47.81 71 LYS A N 1
ATOM 547 C CA . LYS A 1 71 ? 28.632 -5.700 0.516 1.00 47.81 71 LYS A CA 1
ATOM 548 C C . LYS A 1 71 ? 27.230 -5.133 0.711 1.00 47.81 71 LYS A C 1
ATOM 550 O O . LYS A 1 71 ? 26.730 -4.440 -0.169 1.00 47.81 71 LYS A O 1
ATOM 555 N N . GLN A 1 72 ? 26.609 -5.369 1.860 1.00 51.38 72 GLN A N 1
ATOM 556 C CA . GLN A 1 72 ? 25.278 -4.851 2.164 1.00 51.38 72 GLN A CA 1
ATOM 557 C C . GLN A 1 72 ? 25.275 -3.319 2.209 1.00 51.38 72 GLN A C 1
ATOM 559 O O . GLN A 1 72 ? 24.409 -2.702 1.600 1.00 51.38 72 GLN A O 1
ATOM 564 N N . GLN A 1 73 ? 26.298 -2.701 2.805 1.00 52.97 73 GLN A N 1
ATOM 565 C CA . GLN A 1 73 ? 26.488 -1.249 2.780 1.00 52.97 73 GLN A CA 1
ATOM 566 C C . GLN A 1 73 ? 26.650 -0.706 1.350 1.00 52.97 73 GLN A C 1
ATOM 568 O O . GLN A 1 73 ? 26.100 0.346 1.038 1.00 52.97 73 GLN A O 1
ATOM 573 N N . SER A 1 74 ? 27.336 -1.434 0.459 1.00 52.09 74 SER A N 1
ATOM 574 C CA . SER A 1 74 ? 27.454 -1.037 -0.952 1.00 52.09 74 SER A CA 1
ATOM 575 C C . SER A 1 74 ? 26.124 -1.100 -1.715 1.00 52.09 74 SER A C 1
ATOM 577 O O . SER A 1 74 ? 25.839 -0.194 -2.491 1.00 52.09 74 SER A O 1
ATOM 579 N N . TYR A 1 75 ? 25.278 -2.101 -1.443 1.00 58.62 75 TYR A N 1
ATOM 580 C CA . TYR A 1 75 ? 23.936 -2.189 -2.028 1.00 58.62 75 TYR A CA 1
ATOM 581 C C . TYR A 1 75 ? 22.999 -1.085 -1.514 1.00 58.62 75 TYR A C 1
ATOM 583 O O . TYR A 1 75 ? 22.266 -0.488 -2.297 1.00 58.62 75 TYR A O 1
ATOM 591 N N . TRP A 1 76 ? 23.074 -0.747 -0.224 1.00 59.69 76 TRP A N 1
ATOM 592 C CA . TRP A 1 76 ? 22.313 0.371 0.338 1.00 59.69 76 TRP A CA 1
ATOM 593 C C . TRP A 1 76 ? 22.693 1.716 -0.285 1.00 59.69 76 TRP A C 1
ATOM 595 O O . TRP A 1 76 ? 21.824 2.551 -0.518 1.00 59.69 76 TRP A O 1
ATOM 605 N N . LEU A 1 77 ? 23.977 1.932 -0.585 1.00 60.03 77 LEU A N 1
ATOM 606 C CA . LEU A 1 77 ? 24.423 3.150 -1.265 1.00 60.03 77 LEU A CA 1
ATOM 607 C C . LEU A 1 77 ? 23.834 3.252 -2.679 1.00 60.03 77 LEU A C 1
ATOM 609 O O . LEU A 1 77 ? 23.355 4.320 -3.045 1.00 60.03 77 LEU A O 1
ATOM 613 N N . THR A 1 78 ? 23.774 2.145 -3.426 1.00 67.56 78 THR A N 1
ATOM 614 C CA . THR A 1 78 ? 23.111 2.119 -4.742 1.00 67.56 78 THR A CA 1
ATOM 615 C C . THR A 1 78 ? 21.591 2.280 -4.651 1.00 67.56 78 THR A C 1
ATOM 617 O O . THR A 1 78 ? 20.987 2.887 -5.531 1.00 67.56 78 THR A O 1
ATOM 620 N N . ASP A 1 79 ? 20.961 1.802 -3.573 1.00 72.44 79 ASP A N 1
ATOM 621 C CA . ASP A 1 79 ? 19.525 2.000 -3.336 1.00 72.44 79 ASP A CA 1
ATOM 622 C C . ASP A 1 79 ? 19.192 3.481 -3.073 1.00 72.44 79 ASP A C 1
ATOM 624 O O . ASP A 1 79 ? 18.123 3.957 -3.451 1.00 72.44 79 ASP A O 1
ATOM 628 N N . LEU A 1 80 ? 20.111 4.248 -2.475 1.00 78.06 80 LEU A N 1
ATOM 629 C CA . LEU A 1 80 ? 19.916 5.686 -2.261 1.00 78.06 80 LEU A CA 1
ATOM 630 C C . LEU A 1 80 ? 20.024 6.502 -3.549 1.00 78.06 80 LEU A C 1
ATOM 632 O O . LEU A 1 80 ? 19.370 7.542 -3.659 1.00 78.06 80 LEU A O 1
ATOM 636 N N . ASP A 1 81 ? 20.771 6.022 -4.544 1.00 83.44 81 ASP A N 1
ATOM 637 C CA . ASP A 1 81 ? 20.856 6.683 -5.848 1.00 83.44 81 ASP A CA 1
ATOM 638 C C . ASP A 1 81 ? 19.493 6.699 -6.563 1.00 83.44 81 ASP A C 1
ATOM 640 O O . ASP A 1 81 ? 19.186 7.655 -7.281 1.00 83.44 81 ASP A O 1
ATOM 644 N N . ILE A 1 82 ? 18.612 5.727 -6.290 1.00 85.62 82 ILE A N 1
ATOM 645 C CA . ILE A 1 82 ? 17.226 5.689 -6.799 1.00 85.62 82 ILE A CA 1
ATOM 646 C C . ILE A 1 82 ? 16.428 6.925 -6.349 1.00 85.62 82 ILE A C 1
ATOM 648 O O . ILE A 1 82 ? 15.571 7.430 -7.081 1.00 85.62 82 ILE A O 1
ATOM 652 N N . LEU A 1 83 ? 16.721 7.465 -5.164 1.00 86.69 83 LEU A N 1
ATOM 653 C CA . LEU A 1 83 ? 16.052 8.662 -4.651 1.00 86.69 83 LEU A CA 1
ATOM 654 C C . LEU A 1 83 ? 16.558 9.954 -5.308 1.00 86.69 83 LEU A C 1
ATOM 656 O O . LEU A 1 83 ? 15.886 10.977 -5.218 1.00 86.69 83 LEU A O 1
ATOM 660 N N . SER A 1 84 ? 17.700 9.918 -6.001 1.00 84.25 84 SER A N 1
ATOM 661 C CA . SER A 1 84 ? 18.328 11.100 -6.608 1.00 84.25 84 SER A CA 1
ATOM 662 C C . SER A 1 84 ? 17.812 11.453 -8.012 1.00 84.25 84 SER A C 1
ATOM 664 O O . SER A 1 84 ? 18.242 12.449 -8.594 1.00 84.25 84 SER A O 1
ATOM 666 N N . GLY A 1 85 ? 16.886 10.667 -8.572 1.00 82.06 85 GLY A N 1
ATOM 667 C CA . GLY A 1 85 ? 16.417 10.846 -9.946 1.00 82.06 85 GLY A CA 1
ATOM 668 C C . GLY A 1 85 ? 15.060 10.202 -10.250 1.00 82.06 85 GLY A C 1
ATOM 669 O O . GLY A 1 85 ? 14.361 9.759 -9.335 1.00 82.06 85 GLY A O 1
ATOM 670 N N . PRO A 1 86 ? 14.663 10.156 -11.538 1.00 88.62 86 PRO A N 1
ATOM 671 C CA . PRO A 1 86 ? 13.371 9.645 -11.999 1.00 88.62 86 PRO A CA 1
ATOM 672 C C . PRO A 1 86 ? 13.339 8.106 -12.044 1.00 88.62 86 PRO A C 1
ATOM 674 O O . PRO A 1 86 ? 13.076 7.499 -13.082 1.00 88.62 86 PRO A O 1
ATOM 677 N N . TYR A 1 87 ? 13.646 7.468 -10.916 1.00 90.25 87 TYR A N 1
ATOM 678 C CA . TYR A 1 87 ? 13.750 6.016 -10.792 1.00 90.25 87 TYR A CA 1
ATOM 679 C C . TYR A 1 87 ? 12.594 5.442 -9.971 1.00 90.25 87 TYR A C 1
ATOM 681 O O . TYR A 1 87 ? 12.109 6.076 -9.026 1.00 90.25 87 TYR A O 1
ATOM 689 N N . PHE A 1 88 ? 12.163 4.228 -10.309 1.00 90.12 88 PHE A N 1
ATOM 690 C CA . PHE A 1 88 ? 11.186 3.488 -9.512 1.00 90.12 88 PHE A CA 1
ATOM 691 C C . PHE A 1 88 ? 11.747 3.202 -8.126 1.00 90.12 88 PHE A C 1
ATOM 693 O O . PHE A 1 88 ? 12.881 2.746 -8.010 1.00 90.12 88 PHE A O 1
ATOM 700 N N . LEU A 1 89 ? 10.941 3.407 -7.083 1.00 92.19 89 LEU A N 1
ATOM 701 C CA . LEU A 1 89 ? 11.306 2.867 -5.777 1.00 92.19 89 LEU A CA 1
ATOM 702 C C . LEU A 1 89 ? 11.316 1.339 -5.844 1.00 92.19 89 LEU A C 1
ATOM 704 O O . LEU A 1 89 ? 10.412 0.730 -6.425 1.00 92.19 89 LEU A O 1
ATOM 708 N N . ASN A 1 90 ? 12.320 0.735 -5.220 1.00 90.50 90 ASN A N 1
ATOM 709 C CA . ASN A 1 90 ? 12.366 -0.704 -5.012 1.00 90.50 90 ASN A CA 1
ATOM 710 C C . ASN A 1 90 ? 11.702 -1.097 -3.682 1.00 90.50 90 ASN A C 1
ATOM 712 O O . ASN A 1 90 ? 11.256 -0.254 -2.895 1.00 90.50 90 ASN A O 1
ATOM 716 N N . ASP A 1 91 ? 11.623 -2.403 -3.450 1.00 89.62 91 ASP A N 1
ATOM 717 C CA . ASP A 1 91 ? 11.056 -2.991 -2.241 1.00 89.62 91 ASP A CA 1
ATOM 718 C C . ASP A 1 91 ? 11.768 -2.525 -0.967 1.00 89.62 91 ASP A C 1
ATOM 720 O O . ASP A 1 91 ? 11.096 -2.173 -0.002 1.00 89.62 91 ASP A O 1
ATOM 724 N N . ARG A 1 92 ? 13.101 -2.434 -0.974 1.00 89.56 92 ARG A N 1
ATOM 725 C CA . ARG A 1 92 ? 13.894 -2.020 0.196 1.00 89.56 92 ARG A CA 1
ATOM 726 C C . ARG A 1 92 ? 13.562 -0.616 0.681 1.00 89.56 92 ARG A C 1
ATOM 728 O O . ARG A 1 92 ? 13.428 -0.406 1.885 1.00 89.56 92 ARG A O 1
ATOM 735 N N . ILE A 1 93 ? 13.407 0.346 -0.229 1.00 91.12 93 ILE A N 1
ATOM 736 C CA . ILE A 1 93 ? 13.049 1.721 0.144 1.00 91.12 93 ILE A CA 1
ATOM 737 C C . ILE A 1 93 ? 11.615 1.782 0.691 1.00 91.12 93 ILE A C 1
ATOM 739 O O . ILE A 1 93 ? 11.366 2.466 1.686 1.00 91.12 93 ILE A O 1
ATOM 743 N N . ILE A 1 94 ? 10.675 1.045 0.087 1.00 94.81 94 ILE A N 1
ATOM 744 C CA . ILE A 1 94 ? 9.291 0.959 0.582 1.00 94.81 94 ILE A CA 1
ATOM 745 C C . ILE A 1 94 ? 9.259 0.295 1.967 1.00 94.81 94 ILE A C 1
ATOM 747 O O . ILE A 1 94 ? 8.592 0.798 2.868 1.00 94.81 94 ILE A O 1
ATOM 751 N N . GLU A 1 95 ? 10.007 -0.792 2.164 1.00 94.06 95 GLU A N 1
ATOM 752 C CA . GLU A 1 95 ? 10.120 -1.513 3.436 1.00 94.06 95 GLU A CA 1
ATOM 753 C C . GLU A 1 95 ? 10.736 -0.647 4.539 1.00 94.06 95 GLU A C 1
ATOM 755 O O . GLU A 1 95 ? 10.211 -0.597 5.657 1.00 94.06 95 GLU A O 1
ATOM 760 N N . LEU A 1 96 ? 11.801 0.095 4.220 1.00 92.69 96 LEU A N 1
ATOM 761 C CA . LEU A 1 96 ? 12.409 1.062 5.130 1.00 92.69 96 LEU A CA 1
ATOM 762 C C . LEU A 1 96 ? 11.391 2.122 5.547 1.00 92.69 96 LEU A C 1
ATOM 764 O O . LEU A 1 96 ? 11.236 2.396 6.738 1.00 92.69 96 LEU A O 1
ATOM 768 N N . TYR A 1 97 ? 10.662 2.695 4.587 1.00 95.25 97 TYR A N 1
ATOM 769 C CA . TYR A 1 97 ? 9.673 3.722 4.891 1.00 95.25 97 TYR A CA 1
ATOM 770 C C . TYR A 1 97 ? 8.496 3.171 5.703 1.00 95.25 97 TYR A C 1
ATOM 772 O O . TYR A 1 97 ? 8.046 3.813 6.645 1.00 95.25 97 TYR A O 1
ATOM 780 N N . PHE A 1 98 ? 8.020 1.961 5.407 1.00 97.25 98 PHE A N 1
ATOM 781 C CA . PHE A 1 98 ? 6.963 1.307 6.186 1.00 97.25 98 PHE A CA 1
ATOM 782 C C . PHE A 1 98 ? 7.409 1.013 7.622 1.00 97.25 98 PHE A C 1
ATOM 784 O O . PHE A 1 98 ? 6.631 1.199 8.563 1.00 97.25 98 PHE A O 1
ATOM 791 N N . SER A 1 99 ? 8.671 0.625 7.808 1.00 93.69 99 SER A N 1
ATOM 792 C CA . SER A 1 99 ? 9.268 0.449 9.135 1.00 93.69 99 SER A CA 1
ATOM 793 C C . SER A 1 99 ? 9.346 1.778 9.891 1.00 93.69 99 SER A C 1
ATOM 795 O O . SER A 1 99 ? 8.990 1.845 11.068 1.00 93.69 99 SER A O 1
ATOM 797 N N . TYR A 1 100 ? 9.726 2.859 9.203 1.00 94.06 100 TYR A N 1
ATOM 798 C CA . TYR A 1 100 ? 9.698 4.210 9.760 1.00 94.06 100 TYR A CA 1
ATOM 799 C C . TYR A 1 100 ? 8.282 4.625 10.185 1.00 94.06 100 TYR A C 1
ATOM 801 O O . TYR A 1 100 ? 8.093 5.018 11.335 1.00 94.06 100 TYR A O 1
ATOM 809 N N . LEU A 1 101 ? 7.267 4.454 9.330 1.00 95.38 101 LEU A N 1
ATOM 810 C CA . LEU A 1 101 ? 5.874 4.745 9.690 1.00 95.38 101 LEU A CA 1
ATOM 811 C C . LEU A 1 101 ? 5.415 3.921 10.901 1.00 95.38 101 LEU A C 1
ATOM 813 O O . LEU A 1 101 ? 4.782 4.462 11.798 1.00 95.38 101 LEU A O 1
ATOM 817 N N . THR A 1 102 ? 5.787 2.642 10.978 1.00 94.50 102 THR A N 1
ATOM 818 C CA . THR A 1 102 ? 5.482 1.795 12.147 1.00 94.50 102 THR A CA 1
ATOM 819 C C . THR A 1 102 ? 6.073 2.375 13.438 1.00 94.50 102 THR A C 1
ATOM 821 O O . THR A 1 102 ? 5.438 2.310 14.488 1.00 94.50 102 THR A O 1
ATOM 824 N N . SER A 1 103 ? 7.258 2.994 13.371 1.00 93.06 103 SER A N 1
ATOM 825 C CA . SER A 1 103 ? 7.858 3.684 14.521 1.00 93.06 103 SER A CA 1
ATOM 826 C C . SER A 1 103 ? 7.166 5.009 14.871 1.00 93.06 103 SER A C 1
ATOM 828 O O . SER A 1 103 ? 7.110 5.374 16.042 1.00 93.06 103 SER A O 1
ATOM 830 N N . CYS A 1 104 ? 6.618 5.715 13.876 1.00 92.62 104 CYS A N 1
ATOM 831 C CA . CYS A 1 104 ? 5.893 6.973 14.068 1.00 92.62 104 CYS A CA 1
ATOM 832 C C . CYS A 1 104 ? 4.472 6.772 14.609 1.00 92.62 104 CYS A C 1
ATOM 834 O O . CYS A 1 104 ? 3.990 7.611 15.366 1.00 92.62 104 CYS A O 1
ATOM 836 N N . TYR A 1 105 ? 3.819 5.666 14.242 1.00 92.50 105 TYR A N 1
ATOM 837 C CA . TYR A 1 105 ? 2.452 5.323 14.650 1.00 92.50 105 TYR A CA 1
ATOM 838 C C . TYR A 1 105 ? 2.434 3.957 15.361 1.00 92.50 105 TYR A C 1
ATOM 840 O O . TYR A 1 105 ? 1.867 2.994 14.834 1.00 92.50 105 TYR A O 1
ATOM 848 N N . PRO A 1 106 ? 3.081 3.830 16.539 1.00 90.69 106 PRO A N 1
ATOM 849 C CA . PRO A 1 106 ? 3.187 2.556 17.237 1.00 90.69 106 PRO A CA 1
ATOM 850 C C . PRO A 1 106 ? 1.805 2.095 17.711 1.00 90.69 106 PRO A C 1
ATOM 852 O O . PRO A 1 106 ? 1.212 2.673 18.622 1.00 90.69 106 PRO A O 1
ATOM 855 N N . SER A 1 107 ? 1.282 1.043 17.082 1.00 92.31 107 SER A N 1
ATOM 856 C CA . SER A 1 107 ? -0.029 0.482 17.397 1.00 92.31 107 SER A CA 1
ATOM 857 C C . SER A 1 107 ? -0.114 -0.985 16.989 1.00 92.31 107 SER A C 1
ATOM 859 O O . SER A 1 107 ? 0.197 -1.342 15.856 1.00 92.31 107 SER A O 1
ATOM 861 N N . GLU A 1 108 ? -0.607 -1.838 17.888 1.00 91.25 108 GLU A N 1
ATOM 862 C CA . GLU A 1 108 ? -0.887 -3.252 17.587 1.00 91.25 108 GLU A CA 1
ATOM 863 C C . GLU A 1 108 ? -2.024 -3.419 16.563 1.00 91.25 108 GLU A C 1
ATOM 865 O O . GLU A 1 108 ? -2.108 -4.435 15.864 1.00 91.25 108 GLU A O 1
ATOM 870 N N . ASP A 1 109 ? -2.885 -2.406 16.434 1.00 94.56 109 ASP A N 1
ATOM 871 C CA . ASP A 1 109 ? -4.004 -2.405 15.495 1.00 94.56 109 ASP A CA 1
ATOM 872 C C . ASP A 1 109 ? -3.557 -2.179 14.042 1.00 94.56 109 ASP A C 1
ATOM 874 O O . ASP A 1 109 ? -4.255 -2.627 13.127 1.00 94.56 109 ASP A O 1
ATOM 878 N N . ILE A 1 110 ? -2.426 -1.495 13.833 1.00 96.12 110 ILE A N 1
ATOM 879 C CA . ILE A 1 110 ? -1.896 -1.139 12.514 1.00 96.12 110 ILE A CA 1
ATOM 880 C C . ILE A 1 110 ? -0.851 -2.174 12.097 1.00 96.12 110 ILE A C 1
ATOM 882 O O . ILE A 1 110 ? 0.058 -2.510 12.853 1.00 96.12 110 ILE A O 1
ATOM 886 N N . LEU A 1 111 ? -0.958 -2.674 10.869 1.00 97.88 111 LEU A N 1
ATOM 887 C CA . LEU A 1 111 ? 0.040 -3.553 10.274 1.00 97.88 111 LEU A CA 1
ATOM 888 C C . LEU A 1 111 ? 0.400 -3.083 8.867 1.00 97.88 111 LEU A C 1
ATOM 890 O O . LEU A 1 111 ? -0.394 -3.215 7.937 1.00 97.88 111 LEU A O 1
ATOM 894 N N . LEU A 1 112 ? 1.625 -2.591 8.702 1.00 98.31 112 LEU A N 1
ATOM 895 C CA . LEU A 1 112 ? 2.218 -2.350 7.392 1.00 98.31 112 LEU A CA 1
ATOM 896 C C . LEU A 1 112 ? 2.973 -3.609 6.956 1.00 98.31 112 LEU A C 1
ATOM 898 O O . LEU A 1 112 ? 3.925 -4.035 7.604 1.00 98.31 112 LEU A O 1
ATOM 902 N N . ILE A 1 113 ? 2.512 -4.237 5.880 1.00 97.88 113 ILE A N 1
ATOM 903 C CA . ILE A 1 113 ? 3.063 -5.497 5.381 1.00 97.88 113 ILE A CA 1
ATOM 904 C C . ILE A 1 113 ? 4.318 -5.199 4.549 1.00 97.88 113 ILE A C 1
ATOM 906 O O . ILE A 1 113 ? 4.233 -4.401 3.614 1.00 97.88 113 ILE A O 1
ATOM 910 N N . PRO A 1 114 ? 5.468 -5.845 4.820 1.00 95.94 114 PRO A N 1
ATOM 911 C CA . PRO A 1 114 ? 6.648 -5.684 3.977 1.00 95.94 114 PRO A CA 1
ATOM 912 C C . PRO A 1 114 ? 6.380 -6.143 2.530 1.00 95.94 114 PRO A C 1
ATOM 914 O O . PRO A 1 114 ? 5.641 -7.116 2.332 1.00 95.94 114 PRO A O 1
ATOM 917 N N . PRO A 1 115 ? 6.991 -5.517 1.506 1.00 95.00 115 PRO A N 1
ATOM 918 C CA . PRO A 1 115 ? 6.771 -5.890 0.107 1.00 95.00 115 PRO A CA 1
ATOM 919 C C . PRO A 1 115 ? 7.027 -7.363 -0.206 1.00 95.00 115 PRO A C 1
ATOM 921 O O . PRO A 1 115 ? 6.248 -7.982 -0.930 1.00 95.00 115 PRO A O 1
ATOM 924 N N . SER A 1 116 ? 8.051 -7.952 0.408 1.00 90.44 116 SER A N 1
ATOM 925 C CA . SER A 1 116 ? 8.380 -9.374 0.279 1.00 90.44 116 SER A CA 1
ATOM 926 C C . SER A 1 116 ? 7.266 -10.298 0.779 1.00 90.44 116 SER A C 1
ATOM 928 O O . SER A 1 116 ? 6.922 -11.292 0.133 1.00 90.44 116 SER A O 1
ATOM 930 N N . ILE A 1 117 ? 6.643 -9.937 1.899 1.00 93.00 117 ILE A N 1
ATOM 931 C CA . ILE A 1 117 ? 5.521 -10.658 2.505 1.00 93.00 117 ILE A CA 1
ATOM 932 C C . ILE A 1 117 ? 4.263 -10.498 1.645 1.00 93.00 117 ILE A C 1
ATOM 934 O O . ILE A 1 117 ? 3.570 -11.482 1.390 1.00 93.00 117 ILE A O 1
ATOM 938 N N . ALA A 1 118 ? 3.980 -9.290 1.145 1.00 95.81 118 ALA A N 1
ATOM 939 C CA . ALA A 1 118 ? 2.846 -9.043 0.253 1.00 95.81 118 ALA A CA 1
ATOM 940 C C . ALA A 1 118 ? 2.981 -9.798 -1.080 1.00 95.81 118 ALA A C 1
ATOM 942 O O . ALA A 1 118 ? 2.013 -10.401 -1.549 1.00 95.81 118 ALA A O 1
ATOM 943 N N . PHE A 1 119 ? 4.185 -9.825 -1.660 1.00 93.00 119 PHE A N 1
ATOM 944 C CA . PHE A 1 119 ? 4.494 -10.609 -2.853 1.00 93.00 119 PHE A CA 1
ATOM 945 C C . PHE A 1 119 ? 4.271 -12.104 -2.615 1.00 93.00 119 PHE A C 1
ATOM 947 O O . PHE A 1 119 ? 3.587 -12.757 -3.403 1.00 93.00 119 PHE A O 1
ATOM 954 N N . TRP A 1 120 ? 4.772 -12.640 -1.498 1.00 90.56 120 TRP A N 1
ATOM 955 C CA . TRP A 1 120 ? 4.560 -14.045 -1.162 1.00 90.56 120 TRP A CA 1
ATOM 956 C C . TRP A 1 120 ? 3.081 -14.378 -0.957 1.00 90.56 120 TRP A C 1
ATOM 958 O O . TRP A 1 120 ? 2.607 -15.367 -1.503 1.00 90.56 120 TRP A O 1
ATOM 968 N N . ILE A 1 121 ? 2.323 -13.541 -0.241 1.00 93.25 121 ILE A N 1
ATOM 969 C CA . ILE A 1 121 ? 0.869 -13.714 -0.079 1.00 93.25 121 ILE A CA 1
ATOM 970 C C . ILE A 1 121 ? 0.167 -13.771 -1.443 1.00 93.25 121 ILE A C 1
ATOM 972 O O . ILE A 1 121 ? -0.741 -14.578 -1.633 1.00 93.25 121 ILE A O 1
ATOM 976 N N . LYS A 1 122 ? 0.584 -12.922 -2.388 1.00 94.38 122 LYS A N 1
ATOM 977 C CA . LYS A 1 122 ? 0.004 -12.843 -3.733 1.00 94.38 122 LYS A CA 1
ATOM 978 C C . LYS A 1 122 ? 0.283 -14.092 -4.576 1.00 94.38 122 LYS A C 1
ATOM 980 O O . LYS A 1 122 ? -0.615 -14.544 -5.282 1.00 94.38 122 LYS A O 1
ATOM 985 N N . GLU A 1 123 ? 1.514 -14.602 -4.533 1.00 90.62 123 GLU A N 1
ATOM 986 C CA . GLU A 1 123 ? 1.997 -15.662 -5.433 1.00 90.62 123 GLU A CA 1
ATOM 987 C C . GLU A 1 123 ? 2.067 -17.054 -4.774 1.00 90.62 123 GLU A C 1
ATOM 989 O O . GLU A 1 123 ? 2.474 -18.020 -5.421 1.00 90.62 123 GLU A O 1
ATOM 994 N N . CYS A 1 124 ? 1.666 -17.199 -3.503 1.00 86.81 124 CYS A N 1
ATOM 995 C CA . CYS A 1 124 ? 1.680 -18.489 -2.810 1.00 86.81 124 CYS A CA 1
ATOM 996 C C . CYS A 1 124 ? 0.741 -19.496 -3.510 1.00 86.81 124 CYS A C 1
ATOM 998 O O . CYS A 1 124 ? -0.472 -19.276 -3.549 1.00 86.81 124 CYS A O 1
ATOM 1000 N N . PRO A 1 125 ? 1.259 -20.623 -4.038 1.00 78.88 125 PRO A N 1
ATOM 1001 C CA . PRO A 1 125 ? 0.453 -21.570 -4.810 1.00 78.88 125 PRO A CA 1
ATOM 1002 C C . PRO A 1 125 ? -0.406 -22.492 -3.933 1.00 78.88 125 PRO A C 1
ATOM 1004 O O . PRO A 1 125 ? -1.314 -23.147 -4.441 1.00 78.88 125 PRO A O 1
ATOM 1007 N N . ASP A 1 126 ? -0.109 -22.576 -2.633 1.00 81.12 126 ASP A N 1
ATOM 1008 C CA . ASP A 1 126 ? -0.750 -23.496 -1.698 1.00 81.12 126 ASP A CA 1
ATOM 1009 C C . ASP A 1 126 ? -1.363 -22.754 -0.503 1.00 81.12 126 ASP A C 1
ATOM 1011 O O . ASP A 1 126 ? -0.677 -22.104 0.286 1.00 81.12 126 ASP A O 1
ATOM 1015 N N . ILE A 1 127 ? -2.675 -22.923 -0.335 1.00 76.50 127 ILE A N 1
ATOM 1016 C CA . ILE A 1 127 ? -3.460 -22.315 0.746 1.00 76.50 127 ILE A CA 1
ATOM 1017 C C . ILE A 1 127 ? -2.996 -22.824 2.118 1.00 76.50 127 ILE A C 1
ATOM 1019 O O . ILE A 1 127 ? -3.024 -22.064 3.089 1.00 76.50 127 ILE A O 1
ATOM 1023 N N . SER A 1 128 ? -2.563 -24.088 2.219 1.00 79.81 128 SER A N 1
ATOM 1024 C CA . SER A 1 128 ? -2.115 -24.649 3.499 1.00 79.81 128 SER A CA 1
ATOM 1025 C C . SER A 1 128 ? -0.812 -23.992 3.966 1.00 79.81 128 SER A C 1
ATOM 1027 O O . SER A 1 128 ? -0.741 -23.502 5.093 1.00 79.81 128 SER A O 1
ATOM 1029 N N . SER A 1 129 ? 0.150 -23.843 3.052 1.00 79.69 129 SER A N 1
ATOM 1030 C CA . SER A 1 129 ? 1.397 -23.102 3.263 1.00 79.69 129 SER A CA 1
ATOM 1031 C C . SER A 1 129 ? 1.148 -21.624 3.573 1.00 79.69 129 SER A C 1
ATOM 1033 O O . SER A 1 129 ? 1.811 -21.052 4.440 1.00 79.69 129 SER A O 1
ATOM 1035 N N . LEU A 1 130 ? 0.165 -20.998 2.914 1.00 85.50 130 LEU A N 1
ATOM 1036 C CA . LEU A 1 130 ? -0.209 -19.612 3.188 1.00 85.50 130 LEU A CA 1
ATOM 1037 C C . LEU A 1 130 ? -0.715 -19.437 4.625 1.00 85.50 130 LEU A C 1
ATOM 1039 O O . LEU A 1 130 ? -0.317 -18.485 5.290 1.00 85.50 130 LEU A O 1
ATOM 1043 N N . LYS A 1 131 ? -1.555 -20.354 5.125 1.00 85.81 131 LYS A N 1
ATOM 1044 C CA . LYS A 1 131 ? -2.135 -20.280 6.476 1.00 85.81 131 LYS A CA 1
ATOM 1045 C C . LYS A 1 131 ? -1.067 -20.191 7.564 1.00 85.81 131 LYS A C 1
ATOM 1047 O O . LYS A 1 131 ? -1.151 -19.322 8.433 1.00 85.81 131 LYS A O 1
ATOM 1052 N N . ASP A 1 132 ? -0.084 -21.085 7.525 1.00 85.62 132 ASP A N 1
ATOM 1053 C CA . ASP A 1 132 ? 0.983 -21.110 8.526 1.00 85.62 132 ASP A CA 1
ATOM 1054 C C . ASP A 1 132 ? 1.884 -19.878 8.413 1.00 85.62 132 ASP A C 1
ATOM 1056 O O . ASP A 1 132 ? 2.322 -19.340 9.430 1.00 85.62 132 ASP A O 1
ATOM 1060 N N . PHE A 1 133 ? 2.079 -19.370 7.194 1.00 86.75 133 PHE A N 1
ATOM 1061 C CA . PHE A 1 133 ? 2.859 -18.165 6.939 1.00 86.75 133 PHE A CA 1
ATOM 1062 C C . PHE A 1 133 ? 2.173 -16.873 7.405 1.00 86.75 133 PHE A C 1
ATOM 1064 O O . PHE A 1 133 ? 2.840 -15.987 7.929 1.00 86.75 133 PHE A O 1
ATOM 1071 N N . VAL A 1 134 ? 0.850 -16.739 7.245 1.00 88.69 134 VAL A N 1
ATOM 1072 C CA . VAL A 1 134 ? 0.120 -15.525 7.668 1.00 88.69 134 VAL A CA 1
ATOM 1073 C C . VAL A 1 134 ? -0.221 -15.522 9.157 1.00 88.69 134 VAL A C 1
ATOM 1075 O O . VAL A 1 134 ? -0.549 -14.474 9.713 1.00 88.69 134 VAL A O 1
ATOM 1078 N N . LYS A 1 135 ? -0.139 -16.673 9.835 1.00 88.81 135 LYS A N 1
ATOM 1079 C CA . LYS A 1 135 ? -0.459 -16.807 11.263 1.00 88.81 135 LYS A CA 1
ATOM 1080 C C . LYS A 1 135 ? 0.316 -15.823 12.165 1.00 88.81 135 LYS A C 1
ATOM 1082 O O . LYS A 1 135 ? -0.342 -15.203 13.005 1.00 88.81 135 LYS A O 1
ATOM 1087 N N . PRO A 1 136 ? 1.640 -15.610 12.002 1.00 91.81 136 PRO A N 1
ATOM 1088 C CA . PRO A 1 136 ? 2.402 -14.639 12.795 1.00 91.81 136 PRO A CA 1
ATOM 1089 C C . PRO A 1 136 ? 2.013 -13.175 12.542 1.00 91.81 136 PRO A C 1
ATOM 1091 O O . PRO A 1 136 ? 2.301 -12.315 13.365 1.00 91.81 136 PRO A O 1
ATOM 1094 N N . LEU A 1 137 ? 1.329 -12.867 11.433 1.00 91.69 137 LEU A N 1
ATOM 1095 C CA . LEU A 1 137 ? 0.876 -11.501 11.136 1.00 91.69 137 LEU A CA 1
ATOM 1096 C C . LEU A 1 137 ? -0.308 -11.076 12.020 1.00 91.69 137 LEU A C 1
ATOM 1098 O O . LEU A 1 137 ? -0.616 -9.887 12.128 1.00 91.69 137 LEU A O 1
ATOM 1102 N N . HIS A 1 138 ? -0.980 -12.040 12.661 1.00 94.00 138 HIS A N 1
ATOM 1103 C CA . HIS A 1 138 ? -2.143 -11.812 13.520 1.00 94.00 138 HIS A CA 1
ATOM 1104 C C . HIS A 1 138 ? -3.264 -11.007 12.833 1.00 94.00 138 HIS A C 1
ATOM 1106 O O . HIS A 1 138 ? -3.964 -10.234 13.487 1.00 94.00 138 HIS A O 1
ATOM 1112 N N . LEU A 1 139 ? -3.477 -11.234 11.526 1.00 95.12 139 LEU A N 1
ATOM 1113 C CA . LEU A 1 139 ? -4.484 -10.545 10.697 1.00 95.12 139 LEU A CA 1
ATOM 1114 C C . LEU A 1 139 ? -5.893 -10.449 11.331 1.00 95.12 139 LEU A C 1
ATOM 1116 O O . LEU A 1 139 ? -6.509 -9.386 11.204 1.00 95.12 139 LEU A O 1
ATOM 1120 N N . PRO A 1 140 ? -6.403 -11.461 12.073 1.00 95.38 140 PRO A N 1
ATOM 1121 C CA . PRO A 1 140 ? -7.708 -11.357 12.734 1.00 95.38 140 PRO A CA 1
ATOM 1122 C C . PRO A 1 140 ? -7.809 -10.244 13.787 1.00 95.38 140 PRO A C 1
ATOM 1124 O O . PRO A 1 140 ? -8.913 -9.811 14.101 1.00 95.38 140 PRO A O 1
ATOM 1127 N N . ARG A 1 141 ? -6.680 -9.799 14.356 1.00 94.31 141 ARG A N 1
ATOM 1128 C CA . ARG A 1 141 ? -6.629 -8.782 15.422 1.00 94.31 141 ARG A CA 1
ATOM 1129 C C . ARG A 1 141 ? -6.340 -7.375 14.906 1.00 94.31 141 ARG A C 1
ATOM 1131 O O . ARG A 1 141 ? -6.648 -6.416 15.598 1.00 94.31 141 ARG A O 1
ATOM 1138 N N . ARG A 1 142 ? -5.764 -7.247 13.709 1.00 96.19 142 ARG A N 1
ATOM 1139 C CA . ARG A 1 142 ? -5.416 -5.947 13.119 1.00 96.19 142 ARG A CA 1
ATOM 1140 C C . ARG A 1 142 ? -6.675 -5.221 12.660 1.00 96.19 142 ARG A C 1
ATOM 1142 O O . ARG A 1 142 ? -7.524 -5.841 12.011 1.00 96.19 142 ARG A O 1
ATOM 1149 N N . LYS A 1 143 ? -6.787 -3.929 12.961 1.00 95.50 143 LYS A N 1
ATOM 1150 C CA . LYS A 1 143 ? -7.896 -3.081 12.497 1.00 95.50 143 LYS A CA 1
ATOM 1151 C C . LYS A 1 143 ? -7.557 -2.339 11.210 1.00 95.50 143 LYS A C 1
ATOM 1153 O O . LYS A 1 143 ? -8.452 -2.131 10.401 1.00 95.50 143 LYS A O 1
ATOM 1158 N N . LEU A 1 144 ? -6.279 -2.029 11.000 1.00 97.06 144 LEU A N 1
ATOM 1159 C CA . LEU A 1 144 ? -5.763 -1.430 9.778 1.00 97.06 144 LEU A CA 1
ATOM 1160 C C . LEU A 1 144 ? -4.618 -2.287 9.229 1.00 97.06 144 LEU A C 1
ATOM 1162 O O . LEU A 1 144 ? -3.654 -2.560 9.941 1.00 97.06 144 LEU A O 1
ATOM 1166 N N . ILE A 1 145 ? -4.708 -2.717 7.970 1.00 98.50 145 ILE A N 1
ATOM 1167 C CA . ILE A 1 145 ? -3.641 -3.494 7.316 1.00 98.50 145 ILE A CA 1
ATOM 1168 C C . ILE A 1 145 ? -3.323 -2.879 5.963 1.00 98.50 145 ILE A C 1
ATOM 1170 O O . ILE A 1 145 ? -4.220 -2.729 5.139 1.00 98.50 145 ILE A O 1
ATOM 1174 N N . ILE A 1 146 ? -2.058 -2.557 5.715 1.00 98.81 146 ILE A N 1
ATOM 1175 C CA . ILE A 1 146 ? -1.599 -1.921 4.480 1.00 98.81 146 ILE A CA 1
ATOM 1176 C C . ILE A 1 146 ? -0.667 -2.880 3.744 1.00 98.81 146 ILE A C 1
ATOM 1178 O O . ILE A 1 146 ? 0.368 -3.280 4.272 1.00 98.81 146 ILE A O 1
ATOM 1182 N N . PHE A 1 147 ? -1.025 -3.225 2.511 1.00 98.69 147 PHE A N 1
ATOM 1183 C CA . PHE A 1 147 ? -0.236 -4.059 1.613 1.00 98.69 147 PHE A CA 1
ATOM 1184 C C . PHE A 1 147 ? 0.309 -3.204 0.462 1.00 98.69 147 PHE A C 1
ATOM 1186 O O . PHE A 1 147 ? -0.487 -2.616 -0.279 1.00 98.69 147 PHE A O 1
ATOM 1193 N N . PRO A 1 148 ? 1.632 -3.157 0.249 1.00 98.50 148 PRO A N 1
ATOM 1194 C CA . PRO A 1 148 ? 2.196 -2.658 -0.992 1.00 98.50 148 PRO A CA 1
ATOM 1195 C C . PRO A 1 148 ? 2.027 -3.748 -2.059 1.00 98.50 148 PRO A C 1
ATOM 1197 O O . PRO A 1 148 ? 2.356 -4.916 -1.847 1.00 98.50 148 PRO A O 1
ATOM 1200 N N . ILE A 1 149 ? 1.465 -3.382 -3.203 1.00 98.44 149 ILE A N 1
ATOM 1201 C CA . ILE A 1 149 ? 1.151 -4.299 -4.296 1.00 98.44 149 ILE A CA 1
ATOM 1202 C C . ILE A 1 149 ? 2.095 -4.008 -5.453 1.00 98.44 149 ILE A C 1
ATOM 1204 O O . ILE A 1 149 ? 2.183 -2.876 -5.919 1.00 98.44 149 ILE A O 1
ATOM 1208 N N . ASN A 1 150 ? 2.760 -5.049 -5.939 1.00 97.31 150 ASN A N 1
ATOM 1209 C CA . ASN A 1 150 ? 3.589 -5.011 -7.137 1.00 97.31 150 ASN A CA 1
ATOM 1210 C C . ASN A 1 150 ? 2.988 -5.926 -8.212 1.00 97.31 150 ASN A C 1
ATOM 1212 O O . ASN A 1 150 ? 2.385 -6.955 -7.885 1.00 97.31 150 ASN A O 1
ATOM 1216 N N . ASP A 1 151 ? 3.152 -5.574 -9.480 1.00 95.19 151 ASP A N 1
ATOM 1217 C CA . ASP A 1 151 ? 2.646 -6.327 -10.634 1.00 95.19 151 ASP A CA 1
ATOM 1218 C C . ASP A 1 151 ? 3.544 -7.509 -11.060 1.00 95.19 151 ASP A C 1
ATOM 1220 O O . ASP A 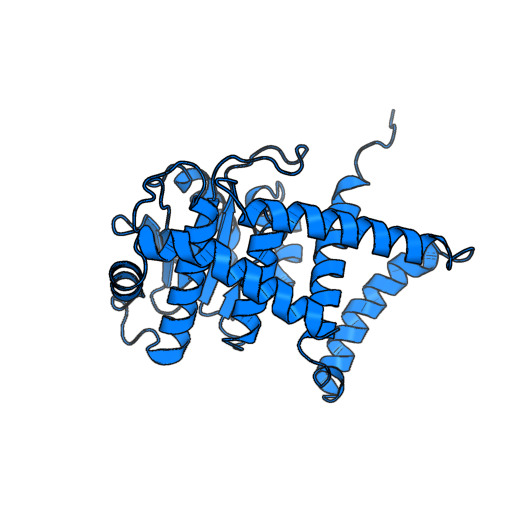1 151 ? 3.135 -8.312 -11.898 1.00 95.19 151 ASP A O 1
ATOM 1224 N N . ASN A 1 152 ? 4.721 -7.701 -10.451 1.00 91.69 152 ASN A N 1
ATOM 1225 C CA . ASN A 1 152 ? 5.606 -8.830 -10.744 1.00 91.69 152 ASN A CA 1
ATOM 1226 C C . ASN A 1 152 ? 4.877 -10.169 -10.575 1.00 91.69 152 ASN A C 1
ATOM 1228 O O . ASN A 1 152 ? 4.425 -10.491 -9.478 1.00 91.69 152 ASN A O 1
ATOM 1232 N N . ALA A 1 153 ? 4.774 -10.960 -11.637 1.00 84.69 153 ALA A N 1
ATOM 1233 C CA . ALA A 1 153 ? 4.176 -12.295 -11.603 1.00 84.69 153 ALA A CA 1
ATOM 1234 C C . ALA A 1 153 ? 5.223 -13.420 -11.681 1.00 84.69 153 ALA A C 1
ATOM 1236 O O . ALA A 1 153 ? 4.863 -14.594 -11.621 1.00 84.69 153 ALA A O 1
ATOM 1237 N N . ASP A 1 154 ? 6.506 -13.083 -11.838 1.00 81.25 154 ASP A N 1
ATOM 1238 C CA . ASP A 1 154 ? 7.582 -14.055 -11.983 1.00 81.25 154 ASP A CA 1
ATOM 1239 C C . ASP A 1 154 ? 8.373 -14.192 -10.676 1.00 81.25 154 ASP A C 1
ATOM 1241 O O . ASP A 1 154 ? 9.230 -13.379 -10.335 1.00 81.25 154 ASP A O 1
ATOM 1245 N N . VAL A 1 155 ? 8.109 -15.284 -9.956 1.00 78.94 155 VAL A N 1
ATOM 1246 C CA . VAL A 1 155 ? 8.802 -15.646 -8.706 1.00 78.94 155 VAL A CA 1
ATOM 1247 C C . VAL A 1 155 ? 10.291 -15.956 -8.886 1.00 78.94 155 VAL A C 1
ATOM 1249 O O . VAL A 1 155 ? 11.008 -16.088 -7.896 1.00 78.94 155 VAL A O 1
ATOM 1252 N N . SER A 1 156 ? 10.764 -16.122 -10.124 1.00 76.06 156 SER A N 1
ATOM 1253 C CA . SER A 1 156 ? 12.174 -16.355 -10.441 1.00 76.06 156 SER A CA 1
ATOM 1254 C C . SER A 1 156 ? 12.940 -15.080 -10.794 1.00 76.06 156 SER A C 1
ATOM 1256 O O . SER A 1 156 ? 14.172 -15.101 -10.796 1.00 76.06 156 SER A O 1
ATOM 1258 N N . MET A 1 157 ? 12.235 -13.971 -11.039 1.00 75.00 157 MET A N 1
ATOM 1259 C CA . MET A 1 157 ? 12.837 -12.676 -11.339 1.00 75.00 157 MET A CA 1
ATOM 1260 C C . MET A 1 157 ? 12.887 -11.800 -10.089 1.00 75.00 157 MET A C 1
ATOM 1262 O O . MET A 1 157 ? 11.882 -11.227 -9.659 1.00 75.00 157 MET A O 1
ATOM 1266 N N . ALA A 1 158 ? 14.090 -11.672 -9.529 1.00 71.31 158 ALA A N 1
ATOM 1267 C CA . ALA A 1 158 ? 14.385 -10.625 -8.559 1.00 71.31 158 ALA A CA 1
ATOM 1268 C C . ALA A 1 158 ? 14.202 -9.245 -9.208 1.00 71.31 158 ALA A C 1
ATOM 1270 O O . ALA A 1 158 ? 14.443 -9.098 -10.406 1.00 71.31 158 ALA A O 1
ATOM 1271 N N . GLU A 1 159 ? 13.762 -8.263 -8.416 1.00 73.69 159 GLU A N 1
ATOM 1272 C CA . GLU A 1 159 ? 13.531 -6.877 -8.868 1.00 73.69 159 GLU A CA 1
ATOM 1273 C C . GLU A 1 159 ? 12.568 -6.766 -10.068 1.00 73.69 159 GLU A C 1
ATOM 1275 O O . GLU A 1 159 ? 12.571 -5.780 -10.800 1.00 73.69 159 GLU A O 1
ATOM 1280 N N . GLY A 1 160 ? 11.735 -7.790 -10.284 1.00 80.12 160 GLY A N 1
ATOM 1281 C CA . GLY A 1 160 ? 10.706 -7.771 -11.312 1.00 80.12 160 GLY A CA 1
ATOM 1282 C C . GLY A 1 160 ? 9.540 -6.848 -10.957 1.00 80.12 160 GLY A C 1
ATOM 1283 O O . GLY A 1 160 ? 9.391 -6.392 -9.822 1.00 80.12 160 GLY A O 1
ATOM 1284 N N . GLY A 1 161 ? 8.660 -6.650 -11.936 1.00 88.44 161 GLY A N 1
ATOM 1285 C CA . GLY A 1 161 ? 7.535 -5.725 -11.838 1.00 88.44 161 GLY A CA 1
ATOM 1286 C C . GLY A 1 161 ? 7.874 -4.335 -12.367 1.00 88.44 161 GLY A C 1
ATOM 1287 O O . GLY A 1 161 ? 9.032 -3.943 -12.477 1.00 88.44 161 GLY A O 1
ATOM 1288 N N . SER A 1 162 ? 6.839 -3.605 -12.752 1.00 91.19 162 SER A N 1
ATOM 1289 C CA . SER A 1 162 ? 6.914 -2.288 -13.374 1.00 91.19 162 SER A CA 1
ATOM 1290 C C . SER A 1 162 ? 6.055 -1.242 -12.673 1.00 91.19 162 SER A C 1
ATOM 1292 O O . SER A 1 162 ? 6.150 -0.059 -12.997 1.00 91.19 162 SER A O 1
ATOM 1294 N N . HIS A 1 163 ? 5.221 -1.649 -11.711 1.00 96.50 163 HIS A N 1
ATOM 1295 C CA . HIS A 1 163 ? 4.283 -0.739 -11.070 1.00 96.50 163 HIS A CA 1
ATOM 1296 C C . HIS A 1 163 ? 3.984 -1.103 -9.615 1.00 96.50 163 HIS A C 1
ATOM 1298 O O . HIS A 1 163 ? 3.837 -2.275 -9.256 1.00 96.50 163 HIS A O 1
ATOM 1304 N N . TRP A 1 164 ? 3.843 -0.066 -8.788 1.00 98.00 164 TRP A N 1
ATOM 1305 C CA . TRP A 1 164 ? 3.452 -0.167 -7.386 1.00 98.00 164 TRP A CA 1
ATOM 1306 C C . TRP A 1 164 ? 2.083 0.468 -7.146 1.00 98.00 164 TRP A C 1
ATOM 1308 O O . TRP A 1 164 ? 1.764 1.536 -7.664 1.00 98.00 164 TRP A O 1
ATOM 1318 N N . SER A 1 165 ? 1.286 -0.168 -6.298 1.00 98.69 165 SER A N 1
ATOM 1319 C CA . SER A 1 165 ? 0.034 0.374 -5.770 1.00 98.69 165 SER A CA 1
ATOM 1320 C C . SER A 1 165 ? -0.162 -0.075 -4.318 1.00 98.69 165 SER A C 1
ATOM 1322 O O . SER A 1 165 ? 0.692 -0.760 -3.753 1.00 98.69 165 SER A O 1
ATOM 1324 N N . LEU A 1 166 ? -1.251 0.337 -3.670 1.00 98.75 166 LEU A N 1
ATOM 1325 C CA . LEU A 1 166 ? -1.492 0.068 -2.252 1.00 98.75 166 LEU A CA 1
ATOM 1326 C C . LEU A 1 166 ? -2.885 -0.520 -2.042 1.00 98.75 166 LEU A C 1
ATOM 1328 O O . LEU A 1 166 ? -3.863 -0.022 -2.588 1.00 98.75 166 LEU A O 1
ATOM 1332 N N . LEU A 1 167 ? -2.994 -1.561 -1.221 1.00 98.88 167 LEU A N 1
ATOM 1333 C CA . LEU A 1 167 ? -4.266 -2.115 -0.759 1.00 98.88 167 LEU A CA 1
ATOM 1334 C C . LEU A 1 167 ? -4.360 -1.943 0.758 1.00 98.88 167 LEU A C 1
ATOM 1336 O O . LEU A 1 167 ? -3.517 -2.464 1.482 1.00 98.88 167 LEU A O 1
ATOM 1340 N N . ALA A 1 168 ? -5.384 -1.245 1.240 1.00 98.50 168 ALA A N 1
ATOM 1341 C CA . ALA A 1 168 ? -5.618 -1.030 2.665 1.00 98.50 168 ALA A CA 1
ATOM 1342 C C . ALA A 1 168 ? -6.902 -1.726 3.119 1.00 98.50 168 ALA A C 1
ATOM 1344 O O . ALA A 1 168 ? -7.945 -1.565 2.494 1.00 98.50 168 ALA A O 1
ATOM 1345 N N . PHE A 1 169 ? -6.833 -2.486 4.205 1.00 98.12 169 PHE A N 1
ATOM 1346 C CA . PHE A 1 169 ? -7.986 -3.053 4.897 1.00 98.12 169 PHE A CA 1
ATOM 1347 C C . PHE A 1 169 ? -8.308 -2.222 6.131 1.00 98.12 169 PHE A C 1
ATOM 1349 O O . PHE A 1 169 ? -7.425 -2.030 6.963 1.00 98.12 169 PHE A O 1
ATOM 1356 N N . GLU A 1 170 ? -9.564 -1.807 6.275 1.00 95.75 170 GLU A N 1
ATOM 1357 C CA . GLU A 1 170 ? -10.095 -1.212 7.501 1.00 95.75 170 GLU A CA 1
ATOM 1358 C C . GLU A 1 170 ? -11.219 -2.102 8.039 1.00 95.75 170 GLU A C 1
ATOM 1360 O O . GLU A 1 170 ? -12.173 -2.451 7.333 1.00 95.75 170 GLU A O 1
ATOM 1365 N N . ARG A 1 171 ? -11.060 -2.537 9.289 1.00 94.62 171 ARG A N 1
ATOM 1366 C CA . ARG A 1 171 ? -11.888 -3.580 9.890 1.00 94.62 171 ARG A CA 1
ATOM 1367 C C . ARG A 1 171 ? -13.287 -3.108 10.246 1.00 94.62 171 ARG A C 1
ATOM 1369 O O . ARG A 1 171 ? -14.222 -3.888 10.087 1.00 94.62 171 ARG A O 1
ATOM 1376 N N . ASN A 1 172 ? -13.441 -1.888 10.747 1.00 91.81 172 ASN A N 1
ATOM 1377 C CA . ASN A 1 172 ? -14.729 -1.406 11.242 1.00 91.81 172 ASN A CA 1
ATOM 1378 C C . ASN A 1 172 ? -15.707 -1.111 10.093 1.00 91.81 172 ASN A C 1
ATOM 1380 O O . ASN A 1 172 ? -16.885 -1.446 10.179 1.00 91.81 172 ASN A O 1
ATOM 1384 N N . ALA A 1 173 ? -15.206 -0.562 8.991 1.00 92.31 173 ALA A N 1
ATOM 1385 C CA . ALA A 1 173 ? -15.905 -0.380 7.726 1.00 92.31 173 ALA A CA 1
ATOM 1386 C C . ALA A 1 173 ? -15.986 -1.679 6.901 1.00 92.31 173 ALA A C 1
ATOM 1388 O O . ALA A 1 173 ? -16.696 -1.731 5.896 1.00 92.31 173 ALA A O 1
ATOM 1389 N N . ASN A 1 174 ? -15.282 -2.735 7.328 1.00 94.62 174 ASN A N 1
ATOM 1390 C CA . ASN A 1 174 ? -15.238 -4.052 6.697 1.00 94.62 174 ASN A CA 1
ATOM 1391 C C . ASN A 1 174 ? -14.927 -3.972 5.191 1.00 94.62 174 ASN A C 1
ATOM 1393 O O . ASN A 1 174 ? -15.656 -4.497 4.341 1.00 94.62 174 ASN A O 1
ATOM 1397 N N . VAL A 1 175 ? -13.855 -3.253 4.847 1.00 95.88 175 VAL A N 1
ATOM 1398 C CA . VAL A 1 175 ? -13.532 -2.922 3.457 1.00 95.88 175 VAL A CA 1
ATOM 1399 C C . VAL A 1 175 ? -12.037 -2.994 3.181 1.00 95.88 175 VAL A C 1
ATOM 1401 O O . VAL A 1 175 ? -11.201 -2.595 3.986 1.00 95.88 175 VAL A O 1
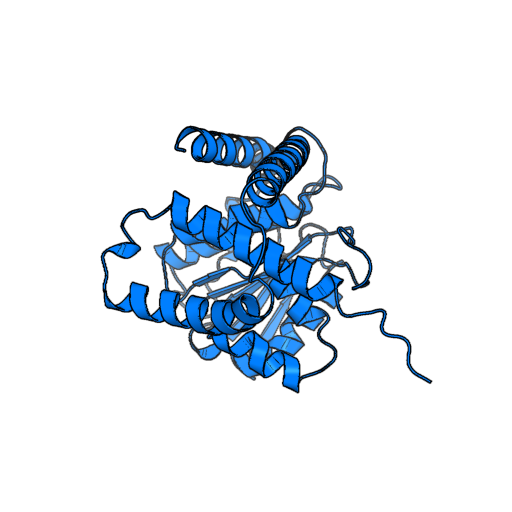ATOM 1404 N N . PHE A 1 176 ? -11.712 -3.494 1.998 1.00 98.25 176 PHE A N 1
ATOM 1405 C CA . PHE A 1 176 ? -10.422 -3.374 1.350 1.00 98.25 176 PHE A CA 1
ATOM 1406 C C . PHE A 1 176 ? -10.515 -2.304 0.271 1.00 98.25 176 PHE A C 1
ATOM 1408 O O . PHE A 1 176 ? -11.302 -2.438 -0.664 1.00 98.25 176 PHE A O 1
ATOM 1415 N N . VAL A 1 177 ? -9.690 -1.271 0.369 1.00 98.06 177 VAL A N 1
ATOM 1416 C CA . VAL A 1 177 ? -9.617 -0.189 -0.605 1.00 98.06 177 VAL A CA 1
ATOM 1417 C C . VAL A 1 177 ? -8.279 -0.247 -1.327 1.00 98.06 177 VAL A C 1
ATOM 1419 O O . VAL A 1 177 ? -7.216 -0.178 -0.710 1.00 98.06 177 VAL A O 1
ATOM 1422 N N . HIS A 1 178 ? -8.333 -0.381 -2.646 1.00 98.69 178 HIS A N 1
ATOM 1423 C CA . HIS A 1 178 ? -7.167 -0.327 -3.512 1.00 98.69 178 HIS A CA 1
ATOM 1424 C C . HIS A 1 178 ? -6.950 1.100 -4.019 1.00 98.69 178 HIS A C 1
ATOM 1426 O O . HIS A 1 178 ? -7.862 1.723 -4.562 1.00 98.69 178 HIS A O 1
ATOM 1432 N N . HIS A 1 179 ? -5.733 1.597 -3.841 1.00 98.56 179 HIS A N 1
ATOM 1433 C CA . HIS A 1 179 ? -5.259 2.878 -4.330 1.00 98.56 179 HIS A CA 1
ATOM 1434 C C . HIS A 1 179 ? -4.170 2.666 -5.371 1.00 98.56 179 HIS A C 1
ATOM 1436 O O . HIS A 1 179 ? -3.118 2.100 -5.075 1.00 98.56 179 HIS A O 1
ATOM 1442 N N . ASP A 1 180 ? -4.405 3.172 -6.576 1.00 98.38 180 ASP A N 1
ATOM 1443 C CA . ASP A 1 180 ? -3.480 3.060 -7.696 1.00 98.38 180 ASP A CA 1
ATOM 1444 C C . ASP A 1 180 ? -3.366 4.403 -8.432 1.00 98.38 180 ASP A C 1
ATOM 1446 O O . ASP A 1 180 ? -4.302 4.844 -9.108 1.00 98.38 180 ASP A O 1
ATOM 1450 N N . SER A 1 181 ? -2.197 5.041 -8.328 1.00 97.62 181 SER A N 1
ATOM 1451 C CA . SER A 1 181 ? -1.894 6.329 -8.964 1.00 97.62 181 SER A CA 1
ATOM 1452 C C . SER A 1 181 ? -1.884 6.266 -10.497 1.00 97.62 181 SER A C 1
ATOM 1454 O O . SER A 1 181 ? -1.996 7.308 -11.149 1.00 97.62 181 SER A O 1
ATOM 1456 N N . SER A 1 182 ? -1.809 5.063 -11.081 1.00 95.62 182 SER A N 1
ATOM 1457 C CA . SER A 1 182 ? -1.891 4.805 -12.524 1.00 95.62 182 SER A CA 1
ATOM 1458 C C . SER A 1 182 ? -3.255 4.278 -12.995 1.00 95.62 182 SER A C 1
ATOM 1460 O O . SER A 1 182 ? -3.480 4.178 -14.200 1.00 95.62 182 SER A O 1
ATOM 1462 N N . GLY A 1 183 ? -4.244 4.089 -12.113 1.00 89.75 183 GLY A N 1
ATOM 1463 C CA . GLY A 1 183 ? -5.653 3.893 -12.515 1.00 89.75 183 GLY A CA 1
ATOM 1464 C C . GLY A 1 183 ? -6.144 2.483 -12.580 1.00 89.75 183 GLY A C 1
ATOM 1465 O O . GLY A 1 183 ? -6.792 2.110 -13.554 1.00 89.75 183 GLY A O 1
ATOM 1466 N N . GLY A 1 184 ? -5.835 1.719 -11.546 1.00 90.38 184 GLY A N 1
ATOM 1467 C CA . GLY A 1 184 ? -6.275 0.342 -11.434 1.00 90.38 184 GLY A CA 1
ATOM 1468 C C . GLY A 1 184 ? -5.567 -0.595 -12.409 1.00 90.38 184 GLY A C 1
ATOM 1469 O O . GLY A 1 184 ? -6.041 -1.716 -12.590 1.00 90.38 184 GLY A O 1
ATOM 1470 N N . ILE A 1 185 ? -4.434 -0.193 -13.004 1.00 93.12 185 ILE A N 1
ATOM 1471 C CA . ILE A 1 185 ? -3.577 -1.105 -13.782 1.00 93.12 185 ILE A CA 1
ATOM 1472 C C . ILE A 1 185 ? -3.202 -2.308 -12.906 1.00 93.12 185 ILE A C 1
ATOM 1474 O O . ILE A 1 185 ? -3.226 -3.448 -13.368 1.00 93.12 185 ILE A O 1
ATOM 1478 N N . ASN A 1 186 ? -2.979 -2.079 -11.607 1.00 96.50 186 ASN A N 1
ATOM 1479 C CA . ASN A 1 186 ? -2.637 -3.126 -10.650 1.00 96.50 186 ASN A CA 1
ATOM 1480 C C . ASN A 1 186 ? -3.852 -3.834 -10.011 1.00 96.50 186 ASN A C 1
ATOM 1482 O O . ASN A 1 186 ? -3.686 -4.666 -9.116 1.00 96.50 186 ASN A O 1
ATOM 1486 N N . SER A 1 187 ? -5.088 -3.539 -10.444 1.00 97.56 187 SER A N 1
ATOM 1487 C CA . SER A 1 187 ? -6.318 -4.044 -9.801 1.00 97.56 187 SER A CA 1
ATOM 1488 C C . SER A 1 187 ? -6.366 -5.576 -9.749 1.00 97.56 187 SER A C 1
ATOM 1490 O O . SER A 1 187 ? -6.804 -6.168 -8.760 1.00 97.56 187 SER A O 1
ATOM 1492 N N . ALA A 1 188 ? -5.866 -6.257 -10.788 1.00 97.81 188 ALA A N 1
ATOM 1493 C CA . ALA A 1 188 ? -5.804 -7.717 -10.815 1.00 97.81 188 ALA A CA 1
ATOM 1494 C C . ALA A 1 188 ? -4.886 -8.285 -9.716 1.00 97.81 188 ALA A C 1
ATOM 1496 O O . ALA A 1 188 ? -5.257 -9.260 -9.056 1.00 97.81 188 ALA A O 1
ATOM 1497 N N . HIS A 1 189 ? -3.727 -7.664 -9.484 1.00 98.12 189 HIS A N 1
ATOM 1498 C CA . HIS A 1 189 ? -2.763 -8.081 -8.464 1.00 98.12 189 HIS A CA 1
ATOM 1499 C C . HIS A 1 189 ? -3.268 -7.763 -7.053 1.00 98.12 189 HIS A C 1
ATOM 1501 O O . HIS A 1 189 ? -3.197 -8.618 -6.170 1.00 98.12 189 HIS A O 1
ATOM 1507 N N . ALA A 1 190 ? -3.894 -6.601 -6.857 1.00 98.38 190 ALA A N 1
ATOM 1508 C CA . ALA A 1 190 ? -4.536 -6.255 -5.592 1.00 98.38 190 ALA A CA 1
ATOM 1509 C C . ALA A 1 190 ? -5.680 -7.220 -5.243 1.00 98.38 190 ALA A C 1
ATOM 1511 O O . ALA A 1 190 ? -5.784 -7.686 -4.109 1.00 98.38 190 ALA A O 1
ATOM 1512 N N . LYS A 1 191 ? -6.504 -7.606 -6.229 1.00 98.19 191 LYS A N 1
ATOM 1513 C CA . LYS A 1 191 ? -7.563 -8.613 -6.043 1.00 98.19 191 LYS A CA 1
ATOM 1514 C C . LYS A 1 191 ? -7.016 -9.995 -5.691 1.00 98.19 191 LYS A C 1
ATOM 1516 O O . LYS A 1 191 ? -7.704 -10.735 -4.989 1.00 98.19 191 LYS A O 1
ATOM 1521 N N . ARG A 1 192 ? -5.820 -10.370 -6.166 1.00 97.31 192 ARG A N 1
ATOM 1522 C CA . ARG A 1 192 ? -5.162 -11.624 -5.754 1.00 97.31 192 ARG A CA 1
ATOM 1523 C C . ARG A 1 192 ? -4.817 -11.591 -4.267 1.00 97.31 192 ARG A C 1
ATOM 1525 O O . ARG A 1 192 ? -5.231 -12.500 -3.556 1.00 97.31 192 ARG A O 1
ATOM 1532 N N . VAL A 1 193 ? -4.172 -10.521 -3.792 1.00 97.81 193 VAL A N 1
ATOM 1533 C CA . VAL A 1 193 ? -3.864 -10.349 -2.360 1.00 97.81 193 VAL A CA 1
ATOM 1534 C C . VAL A 1 193 ? -5.141 -10.344 -1.523 1.00 97.81 193 VAL A C 1
ATOM 1536 O O . VAL A 1 193 ? -5.248 -11.123 -0.584 1.00 97.81 193 VAL A O 1
ATOM 1539 N N . TYR A 1 194 ? -6.147 -9.554 -1.909 1.00 97.75 194 TYR A N 1
ATOM 1540 C CA . TYR A 1 194 ? -7.454 -9.519 -1.245 1.00 97.75 194 TYR A CA 1
ATOM 1541 C C . TYR A 1 194 ? -8.070 -10.919 -1.078 1.00 97.75 194 TYR A C 1
ATOM 1543 O O . TYR A 1 194 ? -8.424 -11.309 0.033 1.00 97.75 194 TYR A O 1
ATOM 1551 N N . ARG A 1 195 ? -8.142 -11.711 -2.157 1.00 96.00 195 ARG A N 1
ATOM 1552 C CA . ARG A 1 195 ? -8.687 -13.081 -2.113 1.00 96.00 195 ARG A CA 1
ATOM 1553 C C . ARG A 1 195 ? -7.869 -14.013 -1.224 1.00 96.00 195 ARG A C 1
ATOM 1555 O O . ARG A 1 195 ? -8.448 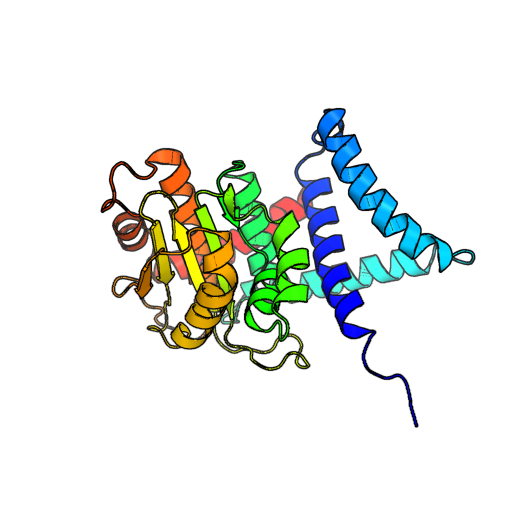-14.893 -0.598 1.00 96.00 195 ARG A O 1
ATOM 1562 N N . ALA A 1 196 ? -6.553 -13.826 -1.179 1.00 95.56 196 ALA A N 1
ATOM 1563 C CA . ALA A 1 196 ? -5.659 -14.633 -0.359 1.00 95.56 196 ALA A CA 1
ATOM 1564 C C . ALA A 1 196 ? -5.834 -14.354 1.144 1.00 95.56 196 ALA A C 1
ATOM 1566 O O . ALA A 1 196 ? -5.684 -15.268 1.952 1.00 95.56 196 ALA A O 1
ATOM 1567 N N . VAL A 1 197 ? -6.163 -13.113 1.528 1.00 95.81 197 VAL A N 1
ATOM 1568 C CA . VAL A 1 197 ? -6.185 -12.702 2.944 1.00 95.81 197 VAL A CA 1
ATOM 1569 C C . VAL A 1 197 ? -7.575 -12.567 3.562 1.00 95.81 197 VAL A C 1
ATOM 1571 O O . VAL A 1 197 ? -7.676 -12.614 4.787 1.00 95.81 197 VAL A O 1
ATOM 1574 N N . ILE A 1 198 ? -8.644 -12.435 2.766 1.00 95.75 198 ILE A N 1
ATOM 1575 C CA . ILE A 1 198 ? -9.996 -12.128 3.273 1.00 95.75 198 ILE A CA 1
ATOM 1576 C C . ILE A 1 198 ? -10.495 -13.126 4.329 1.00 95.75 198 ILE A C 1
ATOM 1578 O O . ILE A 1 198 ? -11.059 -12.730 5.346 1.00 95.75 198 ILE A O 1
ATOM 1582 N N . SER A 1 199 ? -10.219 -14.423 4.157 1.00 93.75 199 SER A N 1
ATOM 1583 C CA . SER A 1 199 ? -10.612 -15.459 5.124 1.00 93.75 199 SER A CA 1
ATOM 1584 C C . SER A 1 199 ? -9.893 -15.348 6.474 1.00 93.75 199 SER A C 1
ATOM 1586 O O . SER A 1 199 ? -10.314 -15.976 7.442 1.00 93.75 199 SER A O 1
ATOM 1588 N N . TYR A 1 200 ? -8.803 -14.580 6.540 1.00 93.38 200 TYR A N 1
ATOM 1589 C CA . TYR A 1 200 ? -8.004 -14.352 7.745 1.00 93.38 200 TYR A CA 1
ATOM 1590 C C . TYR A 1 200 ? -8.240 -12.971 8.368 1.00 93.38 200 TYR A C 1
ATOM 1592 O O . TYR A 1 200 ? -7.775 -12.727 9.480 1.00 93.38 200 TYR A O 1
ATOM 1600 N N . THR A 1 201 ? -8.933 -12.063 7.678 1.00 91.75 201 THR A N 1
ATOM 1601 C CA . THR A 1 201 ? -9.268 -10.732 8.195 1.00 91.75 201 THR A CA 1
ATOM 1602 C C . THR A 1 201 ? -10.727 -10.680 8.637 1.00 91.75 201 THR A C 1
ATOM 1604 O O . THR A 1 201 ? -10.998 -10.727 9.838 1.00 91.75 201 THR A O 1
ATOM 1607 N N . ALA A 1 202 ? -11.648 -10.589 7.683 1.00 86.06 202 ALA A N 1
ATOM 1608 C CA . ALA A 1 202 ? -13.093 -10.560 7.842 1.00 86.06 202 ALA A CA 1
ATOM 1609 C C . ALA A 1 202 ? -13.707 -11.141 6.562 1.00 86.06 202 ALA A C 1
ATOM 1611 O O . ALA A 1 202 ? -13.538 -10.591 5.475 1.00 86.06 202 ALA A O 1
ATOM 1612 N N . SER A 1 203 ? -14.365 -12.295 6.689 1.00 83.25 203 SER A N 1
ATOM 1613 C CA . SER A 1 203 ? -14.718 -13.178 5.568 1.00 83.25 203 SER A CA 1
ATOM 1614 C C . SER A 1 203 ? -15.683 -12.581 4.539 1.00 83.25 203 SER A C 1
ATOM 1616 O O . SER A 1 203 ? -15.839 -13.144 3.459 1.00 83.25 203 SER A O 1
ATOM 1618 N N . ASP A 1 204 ? -16.338 -11.475 4.868 1.00 92.06 204 ASP A N 1
ATOM 1619 C CA . ASP A 1 204 ? -17.339 -10.780 4.062 1.00 92.06 204 ASP A CA 1
ATOM 1620 C C . ASP A 1 204 ? -16.943 -9.330 3.724 1.00 92.06 204 ASP A C 1
ATOM 1622 O O . ASP A 1 204 ? -17.766 -8.574 3.201 1.00 92.06 204 ASP A O 1
ATOM 1626 N N . ALA A 1 205 ? -15.690 -8.943 3.994 1.00 95.25 205 ALA A N 1
ATOM 1627 C CA . ALA A 1 205 ? -15.186 -7.613 3.681 1.00 95.25 205 ALA A CA 1
ATOM 1628 C C . ALA A 1 205 ? -15.341 -7.291 2.192 1.00 95.25 205 ALA A C 1
ATOM 1630 O O . ALA A 1 205 ? -15.083 -8.131 1.334 1.00 95.25 205 ALA A O 1
ATOM 1631 N N . LYS A 1 206 ? -15.725 -6.058 1.858 1.00 96.31 206 LYS A N 1
ATOM 1632 C CA . LYS A 1 206 ? -15.895 -5.633 0.459 1.00 96.31 206 LYS A CA 1
ATOM 1633 C C . LYS A 1 206 ? -14.561 -5.218 -0.152 1.00 96.31 206 LYS A C 1
ATOM 1635 O O . LYS A 1 206 ? -13.740 -4.616 0.523 1.00 96.31 206 LYS A O 1
ATOM 1640 N N . TYR A 1 207 ? -14.373 -5.456 -1.447 1.00 97.62 207 TYR A N 1
ATOM 1641 C CA . TYR A 1 207 ? -13.277 -4.858 -2.216 1.00 97.62 207 TYR A CA 1
ATOM 1642 C C . TYR A 1 207 ? -13.763 -3.607 -2.954 1.00 97.62 207 TYR A C 1
ATOM 1644 O O . TYR A 1 207 ? -14.779 -3.658 -3.651 1.00 97.62 207 TYR A O 1
ATOM 1652 N N . VAL A 1 208 ? -13.009 -2.516 -2.855 1.00 96.94 208 VAL A N 1
ATOM 1653 C CA . VAL A 1 208 ? -13.281 -1.229 -3.499 1.00 96.94 208 VAL A CA 1
ATOM 1654 C C . VAL A 1 208 ? -12.035 -0.758 -4.243 1.00 96.94 208 VAL A C 1
ATOM 1656 O O . VAL A 1 208 ? -10.947 -0.687 -3.681 1.00 96.94 208 VAL A O 1
ATOM 1659 N N . GLU A 1 209 ? -12.202 -0.399 -5.512 1.00 97.56 209 GLU A N 1
ATOM 1660 C CA . GLU A 1 209 ? -11.191 0.331 -6.279 1.00 97.56 209 GLU A CA 1
ATOM 1661 C C . GLU A 1 209 ? -11.411 1.833 -6.052 1.00 97.56 209 GLU A C 1
ATOM 1663 O O . GLU A 1 209 ? -12.483 2.354 -6.369 1.00 97.56 209 GLU A O 1
ATOM 1668 N N . CYS A 1 210 ? -10.439 2.541 -5.476 1.00 96.25 210 CYS A N 1
ATOM 1669 C CA . CYS A 1 210 ? -10.608 3.950 -5.137 1.00 96.25 210 CYS A CA 1
ATOM 1670 C C . CYS A 1 210 ? -10.417 4.847 -6.366 1.00 96.25 210 CYS A C 1
ATOM 1672 O O . CYS A 1 210 ? -9.295 5.211 -6.733 1.00 96.25 210 CYS A O 1
ATOM 1674 N N . SER A 1 211 ? -11.531 5.274 -6.963 1.00 93.00 211 SER A N 1
ATOM 1675 C CA . SER A 1 211 ? -11.542 6.169 -8.127 1.00 93.00 211 SER A CA 1
ATOM 1676 C C . SER A 1 211 ? -11.022 7.581 -7.839 1.00 93.00 211 SER A C 1
ATOM 1678 O O . S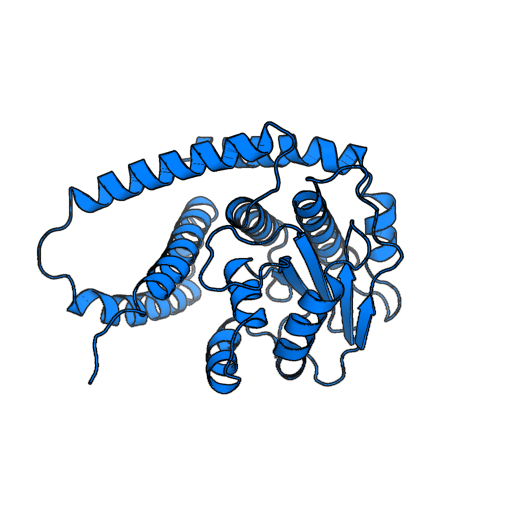ER A 1 211 ? -10.675 8.299 -8.771 1.00 93.00 211 SER A O 1
ATOM 1680 N N . SER A 1 212 ? -10.973 7.997 -6.570 1.00 93.19 212 SER A N 1
ATOM 1681 C CA . SER A 1 212 ? -10.475 9.312 -6.148 1.00 93.19 212 SER A CA 1
ATOM 1682 C C . SER A 1 212 ? -8.990 9.321 -5.782 1.00 93.19 212 SER A C 1
ATOM 1684 O O . SER A 1 212 ? -8.512 10.317 -5.243 1.00 93.19 212 SER A O 1
ATOM 1686 N N . THR A 1 213 ? -8.257 8.234 -6.046 1.00 96.56 213 THR A N 1
ATOM 1687 C CA . THR A 1 213 ? -6.808 8.189 -5.814 1.00 96.56 213 THR A CA 1
ATOM 1688 C C . THR A 1 213 ? -6.099 9.255 -6.660 1.00 96.56 213 THR A C 1
ATOM 1690 O O . THR A 1 213 ? -6.308 9.291 -7.878 1.00 96.56 213 THR A O 1
ATOM 1693 N N . PRO A 1 214 ? -5.251 10.111 -6.057 1.00 96.75 214 PRO A N 1
ATOM 1694 C CA . PRO A 1 214 ? -4.449 11.082 -6.788 1.00 96.75 214 PRO A CA 1
ATOM 1695 C C . PRO A 1 214 ? -3.607 10.426 -7.883 1.00 96.75 214 PRO A C 1
ATOM 1697 O O . PRO A 1 214 ? -2.975 9.390 -7.681 1.00 96.75 214 PRO A O 1
ATOM 1700 N N . ARG A 1 215 ? -3.624 11.040 -9.066 1.00 96.06 215 ARG A N 1
ATOM 1701 C CA . ARG A 1 215 ? -2.965 10.533 -10.270 1.00 96.06 215 ARG A CA 1
ATOM 1702 C C . ARG A 1 215 ? -1.500 10.929 -10.285 1.00 96.06 215 ARG A C 1
ATOM 1704 O O . ARG A 1 215 ? -1.186 12.085 -10.013 1.00 96.06 215 ARG A O 1
ATOM 1711 N N . GLN A 1 216 ? -0.630 9.993 -10.654 1.00 94.38 216 GLN A N 1
ATOM 1712 C CA . GLN A 1 216 ? 0.738 10.345 -11.025 1.00 94.38 216 GLN A CA 1
ATOM 1713 C C . GLN A 1 216 ? 0.756 11.009 -12.406 1.00 94.38 216 GLN A C 1
ATOM 1715 O O . GLN A 1 216 ? -0.008 10.629 -13.294 1.00 94.38 216 GLN A O 1
ATOM 1720 N N . GLU A 1 217 ? 1.644 11.986 -12.580 1.00 93.88 217 GLU A N 1
ATOM 1721 C CA . GLU A 1 217 ? 1.846 12.710 -13.848 1.00 93.88 217 GLU A CA 1
ATOM 1722 C C . GLU A 1 217 ? 3.072 12.206 -14.630 1.00 93.88 217 GLU A C 1
ATOM 1724 O O . GLU A 1 217 ? 3.318 12.625 -15.758 1.00 93.88 217 GLU A O 1
ATOM 1729 N N . ASN A 1 218 ? 3.842 11.289 -14.040 1.00 92.62 218 ASN A N 1
ATOM 1730 C CA . ASN A 1 218 ? 5.040 10.687 -14.623 1.00 92.62 218 ASN A CA 1
ATOM 1731 C C . ASN A 1 218 ? 4.986 9.154 -14.544 1.00 92.62 218 ASN A C 1
ATOM 1733 O O . ASN A 1 218 ? 4.008 8.587 -14.064 1.00 92.62 218 ASN A O 1
ATOM 1737 N N . GLY A 1 219 ? 6.027 8.474 -15.030 1.00 91.12 219 GLY A N 1
ATOM 1738 C CA . GLY A 1 219 ? 6.076 7.010 -15.098 1.00 91.12 219 GLY A CA 1
ATOM 1739 C C . GLY A 1 219 ? 6.724 6.299 -13.907 1.00 91.12 219 GLY A C 1
ATOM 1740 O O . GLY A 1 219 ? 6.703 5.078 -13.894 1.00 91.12 219 GLY A O 1
ATOM 1741 N N . TYR A 1 220 ? 7.304 7.006 -12.933 1.00 92.12 220 TYR A N 1
ATOM 1742 C CA . TYR A 1 220 ? 8.267 6.418 -11.984 1.00 92.12 220 TYR A CA 1
ATOM 1743 C C . TYR A 1 220 ? 7.948 6.679 -10.500 1.00 92.12 220 TYR A C 1
ATOM 1745 O O . TYR A 1 220 ? 8.535 6.045 -9.624 1.00 92.12 220 TYR A O 1
ATOM 1753 N N . ASP A 1 221 ? 7.008 7.578 -10.185 1.00 95.62 221 ASP A N 1
ATOM 1754 C CA . ASP A 1 221 ? 6.677 7.947 -8.799 1.00 95.62 221 ASP A CA 1
ATOM 1755 C C . ASP A 1 221 ? 5.643 7.035 -8.122 1.00 95.62 221 ASP A C 1
ATOM 1757 O O . ASP A 1 221 ? 5.309 7.262 -6.962 1.00 95.62 221 ASP A O 1
ATOM 1761 N N . CYS A 1 222 ? 5.151 5.981 -8.782 1.00 96.81 222 CYS A N 1
ATOM 1762 C CA . CYS A 1 222 ? 4.138 5.074 -8.218 1.00 96.81 222 CYS A CA 1
ATOM 1763 C C . CYS A 1 222 ? 4.486 4.569 -6.800 1.00 96.81 222 CYS A C 1
ATOM 1765 O O . CYS A 1 222 ? 3.639 4.590 -5.907 1.00 96.81 222 CYS A O 1
ATOM 1767 N N . GLY A 1 223 ? 5.752 4.218 -6.547 1.00 96.81 223 GLY A N 1
ATOM 1768 C CA . GLY A 1 223 ? 6.224 3.807 -5.221 1.00 96.81 223 GLY A CA 1
ATOM 1769 C C . GLY A 1 223 ? 6.163 4.920 -4.166 1.00 96.81 223 GLY A C 1
ATOM 1770 O O . GLY A 1 223 ? 5.902 4.639 -2.999 1.00 96.81 223 GLY A O 1
ATOM 1771 N N . LEU A 1 224 ? 6.336 6.188 -4.553 1.00 96.94 224 LEU A N 1
ATOM 1772 C CA . LEU A 1 224 ? 6.165 7.320 -3.636 1.00 96.94 224 LEU A CA 1
ATOM 1773 C C . LEU A 1 224 ? 4.694 7.593 -3.334 1.00 96.94 224 LEU A C 1
ATOM 1775 O O . LEU A 1 224 ? 4.365 7.979 -2.219 1.00 96.94 224 LEU A O 1
ATOM 1779 N N . TYR A 1 225 ? 3.793 7.378 -4.297 1.00 98.31 225 TYR A N 1
ATOM 1780 C CA . TYR A 1 225 ? 2.359 7.433 -4.009 1.00 98.31 225 TYR A CA 1
ATOM 1781 C C . TYR A 1 225 ? 1.977 6.357 -2.985 1.00 98.31 225 TYR A C 1
ATOM 1783 O O . TYR A 1 225 ? 1.231 6.660 -2.059 1.00 98.31 225 TYR A O 1
ATOM 1791 N N . VAL A 1 226 ? 2.534 5.142 -3.075 1.00 98.50 226 VAL A N 1
ATOM 1792 C CA . VAL A 1 226 ? 2.335 4.090 -2.058 1.00 98.50 226 VAL A CA 1
ATOM 1793 C C . VAL A 1 226 ? 2.776 4.558 -0.670 1.00 98.50 226 VAL A C 1
ATOM 1795 O O . VAL A 1 226 ? 2.004 4.438 0.282 1.00 98.50 226 VAL A O 1
ATOM 1798 N N . THR A 1 227 ? 3.977 5.126 -0.534 1.00 97.94 227 THR A N 1
ATOM 1799 C CA . THR A 1 227 ? 4.482 5.592 0.769 1.00 97.94 227 THR A CA 1
ATOM 1800 C C . THR A 1 227 ? 3.716 6.807 1.301 1.00 97.94 227 THR A C 1
ATOM 1802 O O . THR A 1 227 ? 3.379 6.848 2.485 1.00 97.94 227 THR A O 1
ATOM 1805 N N . ALA A 1 228 ? 3.365 7.761 0.435 1.00 98.12 228 ALA A N 1
ATOM 1806 C CA . ALA A 1 228 ? 2.561 8.933 0.780 1.00 98.12 228 ALA A CA 1
ATOM 1807 C C . ALA A 1 228 ? 1.172 8.546 1.287 1.00 98.12 228 ALA A C 1
ATOM 1809 O O . ALA A 1 228 ? 0.731 9.038 2.325 1.00 98.12 228 ALA A O 1
ATOM 1810 N N . ILE A 1 229 ? 0.503 7.644 0.568 1.00 98.50 229 ILE A N 1
ATOM 1811 C CA . ILE A 1 229 ? -0.823 7.143 0.920 1.00 98.50 229 ILE A CA 1
ATOM 1812 C C . ILE A 1 229 ? -0.755 6.380 2.240 1.00 98.50 229 ILE A C 1
ATOM 1814 O O . ILE A 1 229 ? -1.559 6.653 3.124 1.00 98.50 229 ILE A O 1
ATOM 1818 N N . ALA A 1 230 ? 0.227 5.491 2.418 1.00 98.56 230 ALA A N 1
ATOM 1819 C CA . ALA A 1 230 ? 0.400 4.762 3.671 1.00 98.56 230 ALA A CA 1
ATOM 1820 C C . ALA A 1 230 ? 0.543 5.707 4.875 1.00 98.56 230 ALA A C 1
ATOM 1822 O O . ALA A 1 230 ? -0.136 5.508 5.880 1.00 98.56 230 ALA A O 1
ATOM 1823 N N . ARG A 1 231 ? 1.355 6.770 4.755 1.00 97.88 231 ARG A N 1
ATOM 1824 C CA . ARG A 1 231 ? 1.502 7.788 5.809 1.00 97.88 231 ARG A CA 1
ATOM 1825 C C . ARG A 1 231 ? 0.163 8.437 6.156 1.00 97.88 231 ARG A C 1
ATOM 1827 O O . ARG A 1 231 ? -0.206 8.449 7.323 1.00 97.88 231 ARG A O 1
ATOM 1834 N N . VAL A 1 232 ? -0.572 8.927 5.155 1.00 97.31 232 VAL A N 1
ATOM 1835 C CA . VAL A 1 232 ? -1.863 9.605 5.373 1.00 97.31 232 VAL A CA 1
ATOM 1836 C C . VAL A 1 232 ? -2.883 8.672 6.028 1.00 97.31 232 VAL A C 1
ATOM 1838 O O . VAL A 1 232 ? -3.615 9.095 6.917 1.00 97.31 232 VAL A O 1
ATOM 1841 N N . ILE A 1 233 ? -2.920 7.398 5.628 1.00 97.44 233 ILE A N 1
ATOM 1842 C CA . ILE A 1 233 ? -3.817 6.405 6.231 1.00 97.44 233 ILE A CA 1
ATOM 1843 C C . ILE A 1 233 ? -3.449 6.162 7.703 1.00 97.44 233 ILE A C 1
ATOM 1845 O O . ILE A 1 233 ? -4.342 6.128 8.549 1.00 97.44 233 ILE A O 1
ATOM 1849 N N . CYS A 1 234 ? -2.159 6.024 8.026 1.00 96.94 234 CYS A N 1
ATOM 1850 C CA . CYS A 1 234 ? -1.706 5.868 9.411 1.00 96.94 234 CYS A CA 1
ATOM 1851 C C . CYS A 1 234 ? -2.033 7.101 10.270 1.00 96.94 234 CYS A C 1
ATOM 1853 O O . CYS A 1 234 ? -2.540 6.950 11.380 1.00 96.94 234 CYS A O 1
ATOM 1855 N N . GLU A 1 235 ? -1.798 8.311 9.756 1.00 95.12 235 GLU A N 1
ATOM 1856 C CA . GLU A 1 235 ? -2.139 9.565 10.444 1.00 95.12 235 GLU A CA 1
ATOM 1857 C C . GLU A 1 235 ? -3.639 9.695 10.695 1.00 95.12 235 GLU A C 1
ATOM 1859 O O . GLU A 1 235 ? -4.055 10.000 11.813 1.00 95.12 235 GLU A O 1
ATOM 1864 N N . TRP A 1 236 ? -4.452 9.428 9.669 1.00 93.94 236 TRP A N 1
ATOM 1865 C CA . TRP A 1 236 ? -5.907 9.430 9.779 1.00 93.94 236 TRP A CA 1
ATOM 1866 C C . TRP A 1 236 ? -6.375 8.446 10.856 1.00 93.94 236 TRP A C 1
ATOM 1868 O O . TRP A 1 236 ? -7.174 8.808 11.719 1.00 93.94 236 TRP A O 1
ATOM 1878 N N . TYR A 1 237 ? -5.828 7.227 10.864 1.00 93.56 237 TYR A N 1
ATOM 1879 C CA . TYR A 1 237 ? -6.194 6.209 11.843 1.00 93.56 237 TYR A CA 1
ATOM 1880 C C . TYR A 1 237 ? -5.820 6.612 13.278 1.00 93.56 237 TYR A C 1
ATOM 1882 O O . TYR A 1 237 ? -6.578 6.341 14.207 1.00 93.56 237 TYR A O 1
ATOM 1890 N N . GLN A 1 238 ? -4.675 7.275 13.464 1.00 89.62 238 GLN A N 1
ATOM 1891 C CA . GLN A 1 238 ? -4.190 7.701 14.777 1.00 89.62 238 GLN A CA 1
ATOM 1892 C C . GLN A 1 238 ? -4.959 8.904 15.349 1.00 89.62 238 GLN A C 1
ATOM 1894 O O . GLN A 1 238 ? -5.182 8.960 16.558 1.00 89.62 238 GLN A O 1
ATOM 1899 N N . ASN A 1 239 ? -5.325 9.874 14.505 1.00 86.06 239 ASN A N 1
ATOM 1900 C CA . ASN A 1 239 ? -5.913 11.144 14.947 1.00 86.06 239 ASN A CA 1
ATOM 1901 C C . ASN A 1 239 ? -7.440 11.114 14.988 1.00 86.06 239 ASN A C 1
ATOM 1903 O O . ASN A 1 239 ? -8.050 11.561 15.959 1.00 86.06 239 ASN A O 1
ATOM 1907 N N . ASP A 1 240 ? -8.050 10.622 13.916 1.00 71.38 240 ASP A N 1
ATOM 1908 C CA . ASP A 1 240 ? -9.492 10.697 13.719 1.00 71.38 240 ASP A CA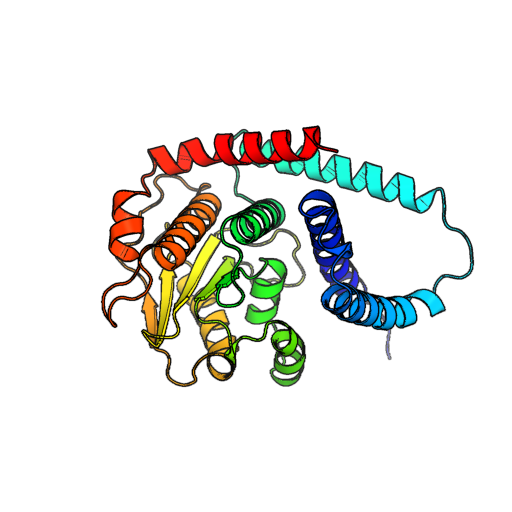 1
ATOM 1909 C C . ASP A 1 240 ? -10.150 9.333 13.877 1.00 71.38 240 ASP A C 1
ATOM 1911 O O . ASP A 1 240 ? -11.251 9.259 14.430 1.00 71.38 240 ASP A O 1
ATOM 1915 N N . GLY A 1 241 ? -9.463 8.270 13.443 1.00 63.88 241 GLY A N 1
ATOM 1916 C CA . GLY A 1 241 ? -10.017 6.928 13.343 1.00 63.88 241 GLY A CA 1
ATOM 1917 C C . GLY A 1 241 ? -11.330 6.899 12.543 1.00 63.88 241 GLY A C 1
ATOM 1918 O O . GLY A 1 241 ? -11.830 7.919 12.067 1.00 63.88 241 GLY A O 1
ATOM 1919 N N . PRO A 1 242 ? -11.950 5.727 12.380 1.00 64.44 242 PRO A N 1
ATOM 1920 C CA . PRO A 1 242 ? -13.299 5.670 11.839 1.00 64.44 242 PRO A CA 1
ATOM 1921 C C . PRO A 1 242 ? -14.295 6.255 12.854 1.00 64.44 242 PRO A C 1
ATOM 1923 O O . PRO A 1 242 ? -14.594 5.634 13.875 1.00 64.44 242 PRO A O 1
ATOM 1926 N N . LYS A 1 243 ? -14.852 7.437 12.560 1.00 63.56 243 LYS A N 1
ATOM 1927 C CA . LYS A 1 243 ? -15.993 8.027 13.299 1.00 63.56 243 LYS A CA 1
ATOM 1928 C C . LYS A 1 243 ? -17.352 7.484 12.822 1.00 63.56 243 LYS A C 1
ATOM 1930 O O . LYS A 1 243 ? -18.386 7.787 13.416 1.00 63.56 243 LYS A O 1
ATOM 1935 N N . GLY A 1 244 ? -17.348 6.658 11.773 1.00 61.00 244 GLY A N 1
ATOM 1936 C CA . GLY A 1 244 ? -18.495 5.977 11.168 1.00 61.00 244 GLY A CA 1
ATOM 1937 C C . GLY A 1 244 ? -18.045 5.060 10.022 1.00 61.00 244 GLY A C 1
ATOM 1938 O O . GLY A 1 244 ? -16.856 4.984 9.727 1.00 61.00 244 GLY A O 1
ATOM 1939 N N . THR A 1 245 ? -18.978 4.363 9.361 1.00 57.03 245 THR A N 1
ATOM 1940 C CA . THR A 1 245 ? -18.660 3.433 8.251 1.00 57.03 245 THR A CA 1
ATOM 1941 C C . THR A 1 245 ? -18.237 4.129 6.957 1.00 57.03 245 THR A C 1
ATOM 1943 O O . THR A 1 245 ? -17.607 3.501 6.111 1.00 57.03 245 THR A O 1
ATOM 1946 N N . ASP A 1 246 ? -18.579 5.412 6.812 1.00 64.06 246 ASP A N 1
ATOM 1947 C CA . ASP A 1 246 ? -18.413 6.174 5.567 1.00 64.06 246 ASP A CA 1
ATOM 1948 C C . ASP A 1 246 ? -17.264 7.198 5.643 1.00 64.06 246 ASP A C 1
ATOM 1950 O O . ASP A 1 246 ? -16.912 7.817 4.639 1.00 64.06 246 ASP A O 1
ATOM 1954 N N . ASP A 1 247 ? -16.667 7.372 6.826 1.00 76.69 247 ASP A N 1
ATOM 1955 C CA . ASP A 1 247 ? -15.583 8.322 7.078 1.00 76.69 247 ASP A CA 1
ATOM 1956 C C . ASP A 1 247 ? -14.238 7.600 6.991 1.00 76.69 247 ASP A C 1
ATOM 1958 O O . ASP A 1 247 ? -13.675 7.195 8.001 1.00 76.69 247 ASP A O 1
ATOM 1962 N N . LEU A 1 248 ? -13.768 7.352 5.767 1.00 91.56 248 LEU A N 1
ATOM 1963 C CA . LEU A 1 248 ? -12.423 6.833 5.501 1.00 91.56 248 LEU A CA 1
ATOM 1964 C C . LEU A 1 248 ? -11.474 7.977 5.122 1.00 91.56 248 LEU A C 1
ATOM 1966 O O . LEU A 1 248 ? -11.880 9.092 4.801 1.00 91.56 248 LEU A O 1
ATOM 1970 N N . TRP A 1 249 ? -10.183 7.672 5.038 1.00 94.50 249 TRP A N 1
ATOM 1971 C CA . TRP A 1 249 ? -9.085 8.600 4.732 1.00 94.50 249 TRP A CA 1
ATOM 1972 C C . TRP A 1 249 ? -9.134 9.296 3.348 1.00 94.50 249 TRP A C 1
ATOM 1974 O O . TRP A 1 249 ? -8.181 9.974 2.961 1.00 94.50 249 TRP A O 1
ATOM 1984 N N . PHE A 1 250 ? -10.191 9.128 2.546 1.00 94.00 250 PHE A N 1
ATOM 1985 C CA . PHE A 1 250 ? -10.244 9.599 1.154 1.00 94.00 250 PHE A CA 1
ATOM 1986 C C . PHE A 1 250 ? -10.104 11.118 1.028 1.00 94.00 250 PHE A C 1
ATOM 1988 O O . PHE A 1 250 ? -9.411 11.593 0.127 1.00 94.00 250 PHE A O 1
ATOM 1995 N N . ALA A 1 251 ? -10.733 11.876 1.932 1.00 91.88 251 ALA A N 1
ATOM 1996 C CA . ALA A 1 251 ? -10.613 13.332 1.963 1.00 91.88 251 ALA A CA 1
ATOM 1997 C C . ALA A 1 251 ? -9.175 13.762 2.293 1.00 91.88 251 ALA A C 1
ATOM 1999 O O . ALA A 1 251 ? -8.598 14.560 1.556 1.00 91.88 251 ALA A O 1
ATOM 2000 N N . ALA A 1 252 ? -8.571 13.150 3.318 1.00 93.69 252 ALA A N 1
ATOM 2001 C CA . ALA A 1 252 ? -7.194 13.419 3.725 1.00 93.69 252 ALA A CA 1
ATOM 2002 C C . ALA A 1 252 ? -6.191 13.113 2.599 1.00 93.69 252 ALA A C 1
ATOM 2004 O O . ALA A 1 252 ? -5.313 13.925 2.317 1.00 93.69 252 ALA A O 1
ATOM 2005 N N . ILE A 1 253 ? -6.356 11.991 1.885 1.00 95.50 253 ILE A N 1
ATOM 2006 C CA . ILE A 1 253 ? -5.529 11.672 0.710 1.00 95.50 253 ILE A CA 1
ATOM 2007 C C . ILE A 1 253 ? -5.660 12.756 -0.360 1.00 95.50 253 ILE A C 1
ATOM 2009 O O . ILE A 1 253 ? -4.652 13.213 -0.895 1.00 95.50 253 ILE A O 1
ATOM 2013 N N . LYS A 1 254 ? -6.892 13.158 -0.690 1.00 92.81 254 LYS A N 1
ATOM 2014 C CA . LYS A 1 254 ? -7.150 14.136 -1.753 1.00 92.81 254 LYS A CA 1
ATOM 2015 C C . LYS A 1 254 ? -6.561 15.510 -1.429 1.00 92.81 254 LYS A C 1
ATOM 2017 O O . LYS A 1 254 ? -6.126 16.206 -2.340 1.00 92.81 254 LYS A O 1
ATOM 2022 N N . GLU A 1 255 ? -6.576 15.898 -0.160 1.00 92.50 255 GLU A N 1
ATOM 2023 C CA . GLU A 1 255 ? -6.044 17.178 0.303 1.00 92.50 255 GLU A CA 1
ATOM 2024 C C . GLU A 1 255 ? -4.511 17.179 0.376 1.00 92.50 255 GLU A C 1
ATOM 2026 O O . GLU A 1 255 ? -3.871 18.128 -0.070 1.00 92.50 255 GLU A O 1
ATOM 2031 N N . GLN A 1 256 ? -3.914 16.108 0.906 1.00 94.31 256 GLN A N 1
ATOM 2032 C CA . GLN A 1 256 ? -2.485 16.085 1.224 1.00 94.31 256 GLN A CA 1
ATOM 2033 C C . GLN A 1 256 ? -1.598 15.595 0.074 1.00 94.31 256 GLN A C 1
ATOM 2035 O O . GLN A 1 256 ? -0.420 15.947 0.008 1.00 94.31 256 GLN A O 1
ATOM 2040 N N . ILE A 1 257 ? -2.117 14.762 -0.833 1.00 96.12 257 ILE A N 1
ATOM 2041 C CA . ILE A 1 257 ? -1.300 14.098 -1.854 1.00 96.12 257 ILE A CA 1
ATOM 2042 C C . ILE A 1 257 ? -1.505 14.768 -3.209 1.00 96.12 257 ILE A C 1
ATOM 2044 O O . ILE A 1 257 ? -2.469 14.516 -3.931 1.00 96.12 257 ILE A O 1
ATOM 2048 N N . THR A 1 258 ? -0.530 15.597 -3.573 1.00 94.81 258 THR A N 1
ATOM 2049 C CA . THR A 1 258 ? -0.416 16.247 -4.885 1.00 94.81 258 THR A CA 1
ATOM 2050 C C . THR A 1 258 ? 0.879 15.815 -5.584 1.00 94.81 258 THR A C 1
ATOM 2052 O O . THR A 1 258 ? 1.826 15.416 -4.900 1.00 94.81 258 THR A O 1
ATOM 2055 N N . PRO A 1 259 ? 0.988 15.921 -6.922 1.00 92.62 259 PRO A N 1
ATOM 2056 C CA . PRO A 1 259 ? 2.227 15.592 -7.635 1.00 92.62 259 PRO A CA 1
ATOM 2057 C C . PRO A 1 259 ? 3.450 16.366 -7.119 1.00 92.62 259 PRO A C 1
ATOM 2059 O O . PRO A 1 259 ? 4.531 15.803 -6.963 1.00 92.62 259 PRO A O 1
ATOM 2062 N N . SER A 1 260 ? 3.274 17.647 -6.774 1.00 91.25 260 SER A N 1
ATOM 2063 C CA . SER A 1 260 ? 4.352 18.478 -6.224 1.00 91.25 260 SER A CA 1
ATOM 2064 C C . SER A 1 260 ? 4.775 18.043 -4.819 1.00 91.25 260 SER A C 1
ATOM 2066 O O . SER A 1 260 ? 5.959 18.113 -4.495 1.00 91.25 260 SER A O 1
ATOM 2068 N N . HIS A 1 261 ? 3.835 17.563 -3.999 1.00 91.75 261 HIS A N 1
ATOM 2069 C CA . HIS A 1 261 ? 4.132 16.967 -2.697 1.00 91.75 261 HIS A CA 1
ATOM 2070 C C . HIS A 1 261 ? 4.912 15.661 -2.847 1.00 91.75 261 HIS A C 1
ATOM 2072 O O . HIS A 1 261 ? 5.987 15.513 -2.274 1.00 91.75 261 HIS A O 1
ATOM 2078 N N . VAL A 1 262 ? 4.423 14.747 -3.690 1.00 92.12 262 VAL A N 1
ATOM 2079 C CA . VAL A 1 262 ? 5.070 13.451 -3.947 1.00 92.12 262 VAL A CA 1
ATOM 2080 C C . VAL A 1 262 ? 6.486 13.633 -4.497 1.00 92.12 262 VAL A C 1
ATOM 2082 O O . VAL A 1 262 ? 7.409 12.957 -4.048 1.00 92.12 262 VAL A O 1
ATOM 2085 N N . SER A 1 263 ? 6.698 14.598 -5.396 1.00 86.88 263 SER A N 1
ATOM 2086 C CA . SER A 1 263 ? 8.032 14.888 -5.929 1.00 86.88 263 SER A CA 1
ATOM 2087 C C . SER A 1 263 ? 9.024 15.337 -4.848 1.00 86.88 263 SER A C 1
ATOM 2089 O O . SER A 1 263 ? 10.210 15.029 -4.965 1.00 86.88 263 SER A O 1
ATOM 2091 N N . LYS A 1 264 ? 8.574 16.047 -3.803 1.00 90.88 264 LYS A N 1
ATOM 2092 C CA . LYS A 1 264 ? 9.435 16.454 -2.678 1.00 90.88 264 LYS A CA 1
ATOM 2093 C C . LYS A 1 264 ? 9.784 15.280 -1.768 1.00 90.88 264 LYS A C 1
ATOM 2095 O O . LYS A 1 264 ? 10.901 15.229 -1.261 1.00 90.88 264 LYS A O 1
ATOM 2100 N N . MET A 1 265 ? 8.890 14.296 -1.652 1.00 92.75 265 MET A N 1
ATOM 2101 C CA . MET A 1 265 ? 9.089 13.141 -0.776 1.00 92.75 265 MET A CA 1
ATOM 2102 C C . MET A 1 265 ? 10.332 12.308 -1.105 1.00 92.75 265 MET A C 1
ATOM 2104 O O . MET A 1 265 ? 10.847 11.641 -0.214 1.00 92.75 265 MET A O 1
ATOM 2108 N N . ARG A 1 266 ? 10.861 12.351 -2.339 1.00 90.44 266 ARG A N 1
ATOM 2109 C CA . ARG A 1 266 ? 12.163 11.724 -2.645 1.00 90.44 266 ARG A CA 1
ATOM 2110 C C . ARG A 1 266 ? 13.274 12.275 -1.756 1.00 90.44 266 ARG A C 1
ATOM 2112 O O . ARG A 1 266 ? 14.023 11.501 -1.164 1.00 90.44 266 ARG A O 1
ATOM 2119 N N . ASN A 1 267 ? 13.341 13.600 -1.641 1.00 90.12 267 ASN A N 1
ATOM 2120 C CA . ASN A 1 267 ? 14.325 14.270 -0.799 1.00 90.12 267 ASN A CA 1
ATOM 2121 C C . ASN A 1 267 ? 14.044 14.000 0.679 1.00 90.12 267 ASN A C 1
ATOM 2123 O O . ASN A 1 267 ? 14.978 13.680 1.404 1.00 90.12 267 ASN A O 1
ATOM 2127 N N . ASP A 1 268 ? 12.776 14.022 1.099 1.00 91.44 268 ASP A N 1
ATOM 2128 C CA . ASP A 1 268 ? 12.405 13.739 2.491 1.00 91.44 268 ASP A CA 1
ATOM 2129 C C . ASP A 1 268 ? 12.850 12.328 2.922 1.00 91.44 268 ASP A C 1
ATOM 2131 O O . ASP A 1 268 ? 13.419 12.146 3.997 1.00 91.44 268 ASP A O 1
ATOM 2135 N N . ILE A 1 269 ? 12.635 11.314 2.071 1.00 90.50 269 ILE A N 1
ATOM 2136 C CA . ILE A 1 269 ? 13.071 9.935 2.341 1.00 90.50 269 ILE A CA 1
ATOM 2137 C C . ILE A 1 269 ? 14.601 9.851 2.347 1.00 90.50 269 ILE A C 1
ATOM 2139 O O . ILE A 1 269 ? 15.179 9.184 3.203 1.00 90.50 269 ILE A O 1
ATOM 2143 N N . LEU A 1 270 ? 15.278 10.540 1.428 1.00 88.81 270 LEU A N 1
ATOM 2144 C CA . LEU A 1 270 ? 16.738 10.557 1.374 1.00 88.81 270 LEU A CA 1
ATOM 2145 C C . LEU A 1 270 ? 17.350 11.193 2.632 1.00 88.81 270 LEU A C 1
ATOM 2147 O O . LEU A 1 270 ? 18.312 10.665 3.193 1.00 88.81 270 LEU A O 1
ATOM 2151 N N . GLU A 1 271 ? 16.791 12.311 3.093 1.00 89.75 271 GLU A N 1
ATOM 2152 C CA . GLU A 1 271 ? 17.184 12.976 4.336 1.00 89.75 271 GLU A CA 1
ATOM 2153 C C . GLU A 1 271 ? 16.900 12.102 5.556 1.00 89.75 271 GLU A C 1
ATOM 2155 O O . GLU A 1 271 ? 17.765 11.976 6.427 1.00 89.75 271 GLU A O 1
ATOM 2160 N N . LEU A 1 272 ? 15.746 11.427 5.585 1.00 86.50 272 LEU A N 1
ATOM 2161 C CA . LEU A 1 272 ? 15.422 10.447 6.615 1.00 86.50 272 LEU A CA 1
ATOM 2162 C C . LEU A 1 272 ? 16.501 9.361 6.690 1.00 86.50 272 LEU A C 1
ATOM 2164 O O . LEU A 1 272 ? 17.065 9.155 7.765 1.00 86.50 272 LEU A O 1
ATOM 2168 N N . VAL A 1 273 ? 16.845 8.714 5.571 1.00 82.56 273 VAL A N 1
ATOM 2169 C CA . VAL A 1 273 ? 17.865 7.652 5.564 1.00 82.56 273 VAL A CA 1
ATOM 2170 C C . VAL A 1 273 ? 19.218 8.184 6.035 1.00 82.56 273 VAL A C 1
ATOM 2172 O O . VAL A 1 273 ? 19.841 7.579 6.907 1.00 82.56 273 VAL A O 1
ATOM 2175 N N . ARG A 1 274 ? 19.651 9.349 5.538 1.00 83.94 274 ARG A N 1
ATOM 2176 C CA . ARG A 1 274 ? 20.903 9.985 5.985 1.00 83.94 274 ARG A CA 1
ATOM 2177 C C . ARG A 1 274 ? 20.906 10.249 7.490 1.00 83.94 274 ARG A C 1
ATOM 2179 O O . ARG A 1 274 ? 21.909 9.983 8.147 1.00 83.94 274 ARG A O 1
ATOM 2186 N N . SER A 1 275 ? 19.786 10.721 8.039 1.00 82.31 275 SER A N 1
ATOM 2187 C CA . SER A 1 275 ? 19.652 10.999 9.473 1.00 82.31 275 SER A CA 1
ATOM 2188 C C . SER A 1 275 ? 19.705 9.736 10.340 1.00 82.31 275 SER A C 1
ATOM 2190 O O . SER A 1 275 ? 20.199 9.786 11.466 1.00 82.31 275 SER A O 1
ATOM 2192 N N . LEU A 1 276 ? 19.217 8.603 9.823 1.00 76.25 276 LEU A N 1
ATOM 2193 C CA . LEU A 1 276 ? 19.294 7.307 10.498 1.00 76.25 276 LEU A CA 1
ATOM 2194 C C . LEU A 1 276 ? 20.722 6.754 10.452 1.00 76.25 276 LEU A C 1
ATOM 2196 O O . LEU A 1 276 ? 21.214 6.260 11.463 1.00 76.25 276 LEU A O 1
ATOM 2200 N N . MET A 1 277 ? 21.416 6.909 9.321 1.00 72.50 277 MET A N 1
ATOM 2201 C CA . MET A 1 277 ? 22.817 6.497 9.173 1.00 72.50 277 MET A CA 1
ATOM 2202 C C . MET A 1 277 ? 23.774 7.310 10.052 1.00 72.50 277 MET A C 1
ATOM 2204 O O . MET A 1 277 ? 24.746 6.761 10.550 1.00 72.50 277 MET A O 1
ATOM 2208 N N . SER A 1 278 ? 23.512 8.603 10.273 1.00 70.75 278 SER A N 1
ATOM 2209 C CA . SER A 1 278 ? 24.367 9.448 11.124 1.00 70.75 278 SER A CA 1
ATOM 2210 C C . SER A 1 278 ? 24.226 9.183 12.627 1.00 70.75 278 SER A C 1
ATOM 2212 O O . SER A 1 278 ? 24.964 9.768 13.414 1.00 70.75 278 SER A O 1
ATOM 2214 N N . LYS A 1 279 ? 23.233 8.384 13.038 1.00 56.94 279 LYS A N 1
ATOM 2215 C CA . LYS A 1 279 ? 22.958 8.048 14.445 1.00 56.94 279 LYS A CA 1
ATOM 2216 C C . LYS A 1 279 ? 23.557 6.698 14.877 1.00 56.94 279 LYS A C 1
ATOM 2218 O O . LYS A 1 279 ? 23.376 6.331 16.037 1.00 56.94 279 LYS A O 1
ATOM 2223 N N . GLN A 1 280 ? 24.230 5.981 13.971 1.00 43.09 280 GLN A N 1
ATOM 2224 C CA . GLN A 1 280 ? 25.042 4.785 14.255 1.00 43.09 280 GLN A CA 1
ATOM 2225 C C . GLN A 1 280 ? 26.493 5.164 14.548 1.00 43.09 280 GLN A C 1
ATOM 2227 O O . GLN A 1 280 ? 27.092 4.479 15.405 1.00 43.09 280 GLN A O 1
#

pLDDT: mean 75.51, std 25.77, range [22.38, 98.88]

Radius of gyration: 19.47 Å; chains: 1; bounding box: 55×58×45 Å

Organism: NCBI:txid2727404

=== Feature glossary ===
The record interleaves many kinds of information about one protein. Here is each kind framed as the question it answers.

Q: What does the local fold look like, residue by residue?
A: The Foldseek 3Di string encodes local tertiary geometry as a 20-letter alphabet — one character per residue — derived from the relative positions of nearby Cα atoms. Unlike the amino-acid sequence, 3Di is a direct function of the 3D structure, so two proteins with the same fold have similar 3Di strings even at low sequence identity.

Q: Which residues are in helices, strands, or loops?
A: The SS8 string is DSSP's per-residue secondary-structure call. α-helix (H) means an i→i+4 H-bond ladder; β-strand (E) means the residue participates in a β-sheet; 3₁₀ (G) and π (I) are tighter and wider helices; T/S are turns/bends; '-' is loop.

Q: How big and how compact is the whole molecule?
A: Radius of gyration (Rg) is the root-mean-square distance of Cα atoms from their centroid — a single number for overall size and compactness. A globular domain of N residues has Rg ≈ 2.2·N^0.38 Å; an extended or disordered chain has a much larger Rg. The Cα contact count is the number of residue pairs whose Cα atoms are within 8 Å and are more than four positions apart in sequence — a standard proxy for tertiary packing density. The bounding box is the smallest axis-aligned box enclosing all Cα atoms.

Q: Where is each backbone atom in 3D?
A: Structure coordinates are given as an mmCIF _atom_site loop: one row per atom with element, residue name, chain id, sequence number, and x/y/z position in Å. Only the four main-chain atoms per residue are included here; side chains are omitted to keep the record compact.

Q: What is the amino-acid chain?
A: Primary structure: the covalent order of the twenty standard amino acids along the backbone. Two proteins with the same sequence will (almost always) fold to the same structure; two with 30% identity often share a fold but not the details.

Q: What if only a Cα trace is available?
A: Three-state secondary structure (P-SEA) collapses the eight DSSP classes into helix (a), strand (b), and coil (c). P-SEA assigns these from Cα geometry alone — distances and angles — without requiring backbone oxygens, so it works on any Cα trace.

Q: What family and function is it annotated with?
A: Database cross-references. InterPro integrates a dozen domain/family signature databases into unified entries with residue-range hits. GO terms attach function/process/location labels with evidence codes. CATH codes position the fold in a four-level structural taxonomy. Organism is the NCBI-taxonomy species name.

Q: How confident is the AlphaFold model at each residue?
A: pLDDT is the predicted lDDT-Cα score: AlphaFold's confidence that the local environment of each residue (all inter-atomic distances within 15 Å) is correctly placed. It is a per-residue number between 0 and 100, with higher meaning more reliable.

Q: How mobile is each atom in the crystal?
A: B-factor (Debye–Waller factor) reflects atomic displacement in the crystal lattice. It is an experimental observable (units Å²), not a prediction; low values mean the atom is pinned down, high values mean it moves or is heterogeneous across the crystal.

Q: Which residues are buried vs exposed?
A: SASA measures how much of the protein is reachable by solvent. It is computed by rolling a water-sized probe over the atomic surface and summing the exposed area (Å²). Per-residue SASA distinguishes core (buried, low SASA) from surface (exposed, high SASA) residues; total SASA is a whole-molecule size measure.

Q: What do the diagnostic plots show?
A: Plot images: a contact map (which residues are close in 3D, as an N×N binary image), a Ramachandran scatter (backbone torsion angles, revealing secondary-structure composition at a glance), and — for AlphaFold structures — a PAE heatmap (pairwise prediction confidence).

Q: What known structures does this most resemble?
A: The Foldseek neighbor list gives the closest experimentally determined structures in the PDB, ranked by structural alignment. TM-score near 1 means near-identical fold; near 0.3 means only rough topology match. This is how one finds what a novel AlphaFold prediction most resembles in the solved-structure universe.

Q: Are the domains correctly placed relative to each other?
A: Predicted aligned error is AlphaFold's pairwise confidence. Unlike pLDDT (per-residue), PAE is per-residue-pair and captures whether two parts of the structure are correctly placed relative to each other. Units are ångströms of expected positional error.

Q: What do the rendered images show?
A: Structure images are PyMOL renders from six orthogonal camera directions. Cartoon representation draws helices as coils and strands as arrows; sticks shows the backbone as bonds; surface shows the solvent-excluded envelope. Rainbow coloring maps sequence position to hue (blue→red, N→C); chain coloring assigns a distinct color per polypeptide.

Q: What are the backbone torsion angles?
A: φ (phi) and ψ (psi) are the two rotatable backbone dihedrals per residue: φ is the C(i-1)–N–Cα–C torsion, ψ is the N–Cα–C–N(i+1) torsion, both in degrees on (−180°, 180°]. α-helical residues cluster near (−60°, −45°); β-strand residues near (−120°, +130°). A Ramachandran plot is simply a scatter of (φ, ψ) for every residue.